Protein AF-A0A660A4D7-F1 (afdb_monomer_lite)

Structure (mmCIF, N/CA/C/O backbone):
data_AF-A0A660A4D7-F1
#
_entry.id   AF-A0A660A4D7-F1
#
loop_
_atom_site.group_PDB
_atom_site.id
_atom_site.type_symbol
_atom_site.label_atom_id
_atom_site.label_alt_id
_atom_site.label_comp_id
_atom_site.label_asym_id
_atom_site.label_entity_id
_atom_site.label_seq_id
_atom_site.pdbx_PDB_ins_code
_atom_site.Cartn_x
_atom_site.Cartn_y
_atom_site.Cartn_z
_atom_site.occupancy
_atom_site.B_iso_or_equiv
_atom_site.auth_seq_id
_atom_site.auth_comp_id
_atom_site.auth_asym_id
_atom_site.auth_atom_id
_atom_site.pdbx_PDB_model_num
ATOM 1 N N . MET A 1 1 ? -12.716 2.084 0.734 1.00 84.38 1 MET A N 1
ATOM 2 C CA . MET A 1 1 ? -11.796 2.937 1.518 1.00 84.38 1 MET A CA 1
ATOM 3 C C . MET A 1 1 ? -10.370 2.408 1.469 1.00 84.38 1 MET A C 1
ATOM 5 O O . MET A 1 1 ? -9.561 3.056 0.832 1.00 84.38 1 MET A O 1
ATOM 9 N N . PHE A 1 2 ? -10.065 1.226 2.028 1.00 90.75 2 PHE A N 1
ATOM 10 C CA . PHE A 1 2 ? -8.694 0.688 1.999 1.00 90.75 2 PHE A CA 1
ATOM 11 C C . PHE A 1 2 ? -8.093 0.618 0.585 1.00 90.75 2 PHE A C 1
ATOM 13 O O . PHE A 1 2 ? -6.996 1.115 0.393 1.00 90.75 2 PHE A O 1
ATOM 20 N N . TYR A 1 3 ? -8.838 0.122 -0.412 1.00 92.88 3 TYR A N 1
ATOM 21 C CA . TYR A 1 3 ? -8.421 0.148 -1.826 1.00 92.88 3 TYR A CA 1
ATOM 22 C C . TYR A 1 3 ? -7.965 1.538 -2.297 1.00 92.88 3 TYR A C 1
ATOM 24 O O . TYR A 1 3 ? -6.903 1.672 -2.888 1.00 92.88 3 TYR A O 1
ATOM 32 N N . HIS A 1 4 ? -8.732 2.580 -1.966 1.00 90.81 4 HIS A N 1
ATOM 33 C CA . HIS A 1 4 ? -8.437 3.958 -2.355 1.00 90.81 4 HIS A CA 1
ATOM 34 C C . HIS A 1 4 ? -7.172 4.502 -1.671 1.00 90.81 4 HIS A C 1
ATOM 36 O O . HIS A 1 4 ? -6.325 5.122 -2.310 1.00 90.81 4 HIS A O 1
ATOM 42 N N . TYR A 1 5 ? -7.001 4.227 -0.378 1.00 91.31 5 TYR A N 1
ATOM 43 C CA . TYR A 1 5 ? -5.780 4.602 0.332 1.00 91.31 5 TYR A CA 1
ATOM 44 C C . TYR A 1 5 ? -4.573 3.801 -0.143 1.00 91.31 5 TYR A C 1
ATOM 46 O O . TYR A 1 5 ? -3.495 4.361 -0.314 1.00 91.31 5 TYR A O 1
ATOM 54 N N . PHE A 1 6 ? -4.746 2.516 -0.436 1.00 94.88 6 PHE A N 1
ATOM 55 C CA . PHE A 1 6 ? -3.673 1.677 -0.939 1.00 94.88 6 PHE A CA 1
ATOM 56 C C . PHE A 1 6 ? -3.264 2.057 -2.367 1.00 94.88 6 PHE A C 1
ATOM 58 O O . PHE A 1 6 ? -2.075 2.059 -2.665 1.00 94.88 6 PHE A O 1
ATOM 65 N N . SER A 1 7 ? -4.197 2.498 -3.221 1.00 93.25 7 SER A N 1
ATOM 66 C CA . SER A 1 7 ? -3.870 3.027 -4.554 1.00 93.25 7 SER A CA 1
ATOM 67 C C . SER A 1 7 ? -3.015 4.296 -4.515 1.00 93.25 7 SER A C 1
ATOM 69 O O . SER A 1 7 ? -2.435 4.668 -5.528 1.00 93.25 7 SER A O 1
ATOM 71 N N . SER A 1 8 ? -2.848 4.942 -3.353 1.00 93.12 8 SER A N 1
ATOM 72 C CA . SER A 1 8 ? -1.925 6.077 -3.222 1.00 93.12 8 SER A CA 1
ATOM 73 C C . SER A 1 8 ? -0.476 5.728 -3.599 1.00 93.12 8 SER A C 1
ATOM 75 O O . SER A 1 8 ? 0.278 6.611 -4.006 1.00 93.12 8 SER A O 1
ATOM 77 N N . ILE A 1 9 ? -0.080 4.451 -3.526 1.00 95.12 9 ILE A N 1
ATOM 78 C CA . ILE A 1 9 ? 1.261 3.986 -3.919 1.00 95.12 9 ILE A CA 1
ATOM 79 C C . ILE A 1 9 ? 1.534 4.121 -5.423 1.00 95.12 9 ILE A C 1
ATOM 81 O O . ILE A 1 9 ? 2.690 4.032 -5.835 1.00 95.12 9 ILE A O 1
ATOM 85 N N . LEU A 1 10 ? 0.489 4.305 -6.239 1.00 93.19 10 LEU A N 1
ATOM 86 C CA . LEU A 1 10 ? 0.603 4.515 -7.683 1.00 93.19 10 LEU A CA 1
ATOM 87 C C . LEU A 1 10 ? 1.206 5.885 -8.001 1.00 93.19 10 LEU A C 1
ATOM 89 O O . LEU A 1 10 ? 1.913 6.037 -8.992 1.00 93.19 10 LEU A O 1
ATOM 93 N N . PHE A 1 11 ? 0.985 6.879 -7.144 1.00 92.12 11 PHE A N 1
ATOM 94 C CA . PHE A 1 11 ? 1.465 8.243 -7.351 1.00 92.12 11 PHE A CA 1
ATOM 95 C C . PHE A 1 11 ? 2.885 8.424 -6.833 1.00 92.12 11 PHE A C 1
ATOM 97 O O . PHE A 1 11 ? 3.374 7.636 -6.024 1.00 92.12 11 PHE A O 1
AT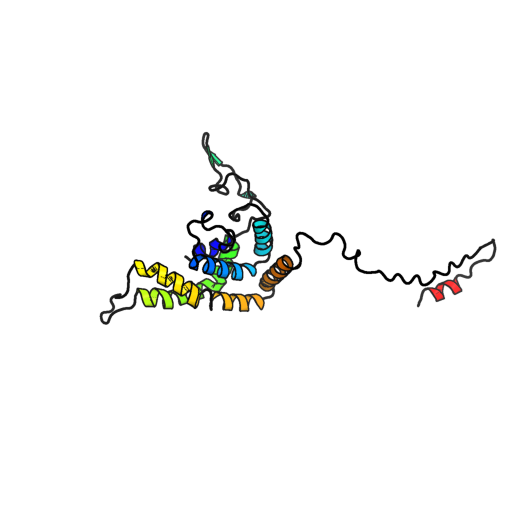OM 104 N N . ARG A 1 12 ? 3.558 9.492 -7.270 1.00 91.94 12 ARG A N 1
ATOM 105 C CA . ARG A 1 12 ? 4.816 9.973 -6.667 1.00 91.94 12 ARG A CA 1
ATOM 106 C C . ARG A 1 12 ? 4.694 10.160 -5.150 1.00 91.94 12 ARG A C 1
ATOM 108 O O . ARG A 1 12 ? 3.597 10.352 -4.629 1.00 91.94 12 ARG A O 1
ATOM 115 N N . ASP A 1 13 ? 5.833 10.112 -4.463 1.00 91.31 13 ASP A N 1
ATOM 116 C CA . ASP A 1 13 ? 5.895 10.296 -3.011 1.00 91.31 13 ASP A CA 1
ATOM 117 C C . ASP A 1 13 ? 5.364 11.691 -2.651 1.00 91.31 13 ASP A C 1
ATOM 119 O O . ASP A 1 13 ? 5.987 12.705 -2.986 1.00 91.31 13 ASP A O 1
ATOM 123 N N . LEU A 1 14 ? 4.211 11.728 -1.976 1.00 88.19 14 LEU A N 1
ATOM 124 C CA . LEU A 1 14 ? 3.463 12.943 -1.640 1.00 88.19 14 LEU A CA 1
ATOM 125 C C . LEU A 1 14 ? 4.288 13.911 -0.783 1.00 88.19 14 LEU A C 1
ATOM 127 O O . LEU A 1 14 ? 4.078 15.118 -0.854 1.00 88.19 14 LEU A O 1
ATOM 131 N N . GLU A 1 15 ? 5.260 13.388 -0.033 1.00 85.19 15 GLU A N 1
ATOM 132 C CA . GLU A 1 15 ? 6.214 14.164 0.767 1.00 85.19 15 GLU A CA 1
ATOM 133 C C . GLU A 1 15 ? 7.184 15.000 -0.092 1.00 85.19 15 GLU A C 1
ATOM 135 O O . GLU A 1 15 ? 7.674 16.037 0.349 1.00 85.19 15 GLU A O 1
ATOM 140 N N . THR A 1 16 ? 7.470 14.566 -1.324 1.00 83.25 16 THR A N 1
ATOM 141 C CA . THR A 1 16 ? 8.513 15.166 -2.181 1.00 83.25 16 THR A CA 1
ATOM 142 C C . THR A 1 16 ? 7.975 16.037 -3.311 1.00 83.25 16 THR A C 1
ATOM 144 O O . THR A 1 16 ? 8.723 16.819 -3.901 1.00 83.25 16 THR A O 1
ATOM 147 N N . VAL A 1 17 ? 6.692 15.902 -3.639 1.00 78.88 17 VAL A N 1
ATOM 148 C CA . VAL A 1 17 ? 6.051 16.620 -4.745 1.00 78.88 17 VAL A CA 1
ATOM 149 C C . VAL A 1 17 ? 5.484 17.959 -4.286 1.00 78.88 17 VAL A C 1
ATOM 151 O O . VAL A 1 17 ? 5.016 18.109 -3.159 1.00 78.88 17 VAL A O 1
ATOM 154 N N . ASP A 1 18 ? 5.501 18.955 -5.175 1.00 70.88 18 ASP A N 1
ATOM 155 C CA . ASP A 1 18 ? 4.843 20.238 -4.916 1.00 70.88 18 ASP A CA 1
ATOM 156 C C . ASP A 1 18 ? 3.338 19.997 -4.688 1.00 70.88 18 ASP A C 1
ATOM 158 O O . ASP A 1 18 ? 2.695 19.297 -5.472 1.00 70.88 18 ASP A O 1
ATOM 162 N N . LYS A 1 19 ? 2.747 20.615 -3.656 1.00 66.50 19 LYS A N 1
ATOM 163 C CA . LYS A 1 19 ? 1.294 20.578 -3.393 1.00 66.50 19 LYS A CA 1
ATOM 164 C C . LYS A 1 19 ? 0.460 21.040 -4.597 1.00 66.50 19 LYS A C 1
ATOM 166 O O . LYS A 1 19 ? -0.716 20.714 -4.699 1.00 66.50 19 LYS A O 1
ATOM 171 N N . ARG A 1 20 ? 1.052 21.779 -5.540 1.00 63.78 20 ARG A N 1
ATOM 172 C CA . ARG A 1 20 ? 0.418 22.140 -6.821 1.00 63.78 20 ARG A CA 1
ATOM 173 C C . ARG A 1 20 ? 0.226 20.955 -7.768 1.00 63.78 20 ARG A C 1
ATOM 175 O O . ARG A 1 20 ? -0.655 21.021 -8.616 1.00 63.78 20 ARG A O 1
ATOM 182 N N . MET A 1 21 ? 1.044 19.910 -7.645 1.00 68.62 21 MET A N 1
ATOM 183 C CA . MET A 1 21 ? 0.949 18.689 -8.450 1.00 68.62 21 MET A CA 1
ATOM 184 C C . MET A 1 21 ? -0.279 17.865 -8.055 1.00 68.62 21 MET A C 1
ATOM 186 O O . MET A 1 21 ? -0.967 17.337 -8.922 1.00 68.62 21 MET A O 1
ATOM 190 N N . TYR A 1 22 ? -0.589 17.828 -6.756 1.00 68.75 22 TYR A N 1
ATOM 191 C CA . TYR A 1 22 ? -1.762 17.157 -6.208 1.00 68.75 22 TYR A CA 1
ATOM 192 C C . TYR A 1 22 ? -2.458 18.068 -5.202 1.00 68.75 22 TYR A C 1
ATOM 194 O O . TYR A 1 22 ? -2.034 18.177 -4.053 1.00 68.75 22 TYR A O 1
ATOM 202 N N . SER A 1 23 ? -3.569 18.685 -5.616 1.00 61.06 23 SER A N 1
ATOM 203 C CA . SER A 1 23 ? -4.360 19.600 -4.775 1.00 61.06 23 SER A CA 1
ATOM 204 C C . SER A 1 23 ? -4.939 18.951 -3.513 1.00 61.06 23 SER A C 1
ATOM 206 O O . SER A 1 23 ? -5.489 19.649 -2.668 1.00 61.06 23 SER A O 1
ATOM 208 N N . PHE A 1 24 ? -4.847 17.627 -3.411 1.00 65.00 24 PHE A N 1
ATOM 209 C CA . PHE A 1 24 ? -5.298 16.826 -2.284 1.00 65.00 24 PHE A CA 1
ATOM 210 C C . PHE A 1 24 ? -4.159 16.419 -1.335 1.00 65.00 24 PHE A C 1
ATOM 212 O O . PHE A 1 24 ? -4.427 15.695 -0.396 1.00 65.00 24 PHE A O 1
ATOM 219 N N . SER A 1 25 ? -2.902 16.828 -1.545 1.00 63.50 25 SER A N 1
ATOM 220 C CA . SER A 1 25 ? -1.800 16.426 -0.654 1.00 63.50 25 SER A CA 1
ATOM 221 C C . SER A 1 25 ? -1.856 17.164 0.696 1.00 63.50 25 SER A C 1
ATOM 223 O O . SER A 1 25 ? -1.540 18.359 0.779 1.00 63.50 25 SER A O 1
ATOM 225 N N . ASP A 1 26 ? -2.244 16.445 1.750 1.00 78.06 26 ASP A N 1
ATOM 226 C CA . ASP A 1 26 ? -2.193 16.866 3.153 1.00 78.06 26 ASP A CA 1
ATOM 227 C C . ASP A 1 26 ? -1.366 15.890 4.014 1.00 78.06 26 ASP A C 1
ATOM 229 O O . ASP A 1 26 ? -0.914 14.841 3.548 1.00 78.06 26 ASP A O 1
ATOM 233 N N . ASP A 1 27 ? -1.114 16.269 5.270 1.00 81.00 27 ASP A N 1
ATOM 234 C CA . ASP A 1 27 ? -0.255 15.498 6.177 1.00 81.00 27 ASP A CA 1
ATOM 235 C C . ASP A 1 27 ? -0.843 14.104 6.486 1.00 81.00 27 ASP A C 1
ATOM 237 O O . ASP A 1 27 ? -0.094 13.131 6.637 1.00 81.00 27 ASP A O 1
ATOM 241 N N . ASP A 1 28 ? -2.176 13.982 6.505 1.00 82.62 28 ASP A N 1
ATOM 242 C CA . ASP A 1 28 ? -2.879 12.712 6.709 1.00 82.62 28 ASP A CA 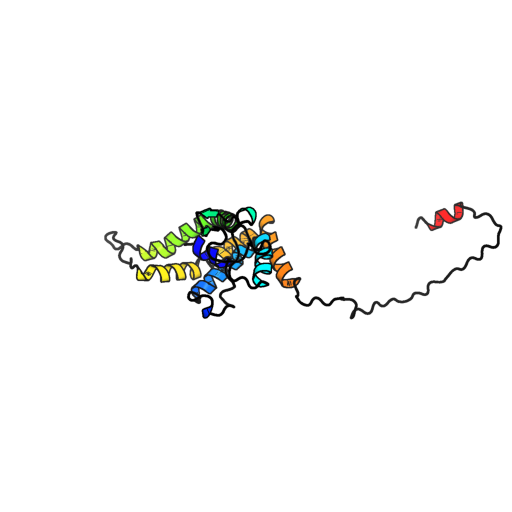1
ATOM 243 C C . ASP A 1 28 ? -2.618 11.761 5.531 1.00 82.62 28 ASP A C 1
ATOM 245 O O . ASP A 1 28 ? -2.242 10.601 5.724 1.00 82.62 28 ASP A O 1
ATOM 249 N N . LEU A 1 29 ? -2.730 12.255 4.297 1.00 85.25 29 LEU A N 1
ATOM 250 C CA . LEU A 1 29 ? -2.500 11.481 3.079 1.00 85.25 29 LEU A CA 1
ATOM 251 C C . LEU A 1 29 ? -1.029 11.117 2.873 1.00 85.25 29 LEU A C 1
ATOM 253 O O . LEU A 1 29 ? -0.745 10.012 2.404 1.00 85.25 29 LEU A O 1
ATOM 257 N N . ILE A 1 30 ? -0.090 11.977 3.280 1.00 88.94 30 ILE A N 1
ATOM 258 C CA . ILE A 1 30 ? 1.344 11.642 3.312 1.00 88.94 30 ILE A CA 1
ATOM 259 C C . ILE A 1 30 ? 1.588 10.461 4.261 1.00 88.94 30 ILE A C 1
ATOM 261 O O . ILE A 1 30 ? 2.263 9.493 3.896 1.00 88.94 30 ILE A O 1
ATOM 265 N N . SER A 1 31 ? 1.004 10.499 5.461 1.00 88.12 31 SER A N 1
ATOM 266 C CA . SER A 1 31 ? 1.118 9.417 6.446 1.00 88.12 31 SER A CA 1
ATOM 267 C C . SER A 1 31 ? 0.502 8.108 5.937 1.00 88.12 31 SER A C 1
ATOM 269 O O . SER A 1 31 ? 1.121 7.038 6.022 1.00 88.12 31 SER A O 1
ATOM 271 N N . ILE A 1 32 ? -0.682 8.191 5.324 1.00 91.75 32 ILE A N 1
ATOM 272 C CA . ILE A 1 32 ? -1.361 7.057 4.688 1.00 91.75 32 ILE A CA 1
ATOM 273 C C . ILE A 1 32 ? -0.481 6.444 3.597 1.00 91.75 32 ILE A C 1
ATOM 275 O O . ILE A 1 32 ? -0.198 5.241 3.647 1.00 91.75 32 ILE A O 1
ATOM 279 N N . GLN A 1 33 ? 0.002 7.252 2.651 1.00 94.06 33 GLN A N 1
ATOM 280 C CA . GLN A 1 33 ? 0.826 6.765 1.549 1.00 94.06 33 GLN A CA 1
ATOM 281 C C . GLN A 1 33 ? 2.120 6.138 2.069 1.00 94.06 33 GLN A C 1
ATOM 283 O O . GLN A 1 33 ? 2.472 5.035 1.654 1.00 94.06 33 GLN A O 1
ATOM 288 N N . SER A 1 34 ? 2.795 6.777 3.027 1.00 93.69 34 SER A N 1
ATOM 289 C CA . SER A 1 34 ? 4.020 6.249 3.636 1.00 93.69 34 SER A CA 1
ATOM 290 C C . SER A 1 34 ? 3.798 4.866 4.259 1.00 93.69 34 SER A C 1
ATOM 292 O O . SER A 1 34 ? 4.573 3.932 4.023 1.00 93.69 34 SER A O 1
ATOM 294 N N . SER A 1 35 ? 2.695 4.678 4.990 1.00 94.75 35 SER A N 1
ATOM 295 C CA . SER A 1 35 ? 2.343 3.374 5.566 1.00 94.75 35 SER A CA 1
ATOM 296 C C . SER A 1 35 ? 2.075 2.305 4.493 1.00 94.75 35 SER A C 1
ATOM 298 O O . SER A 1 35 ? 2.578 1.182 4.603 1.00 94.75 35 SER A O 1
ATOM 300 N N . CYS A 1 36 ? 1.375 2.665 3.412 1.00 96.62 36 CYS A N 1
ATOM 301 C CA . CYS A 1 36 ? 1.082 1.766 2.295 1.00 96.62 36 CYS A CA 1
ATOM 302 C C . CYS A 1 36 ? 2.341 1.410 1.494 1.00 96.62 36 CYS A C 1
ATOM 304 O O . CYS A 1 36 ? 2.523 0.248 1.127 1.00 96.62 36 C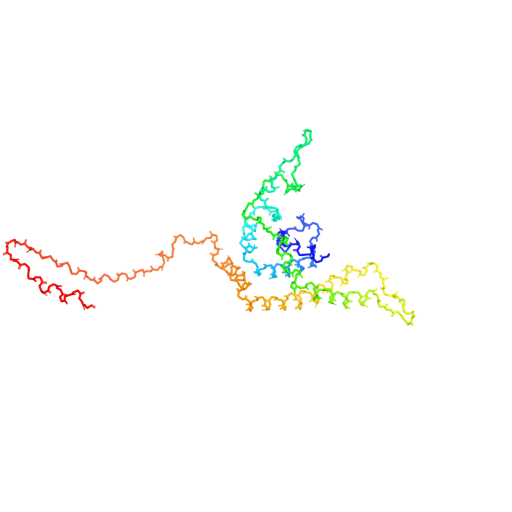YS A O 1
ATOM 306 N N . LEU A 1 37 ? 3.245 2.367 1.265 1.00 96.75 37 LEU A N 1
ATOM 307 C CA . LEU A 1 37 ? 4.533 2.141 0.605 1.00 96.75 37 LEU A CA 1
ATOM 308 C C . LEU A 1 37 ? 5.403 1.178 1.419 1.00 96.75 37 LEU A C 1
ATOM 310 O O . LEU A 1 37 ? 5.958 0.230 0.864 1.00 96.75 37 LEU A O 1
ATOM 314 N N . ARG A 1 38 ? 5.468 1.351 2.747 1.00 95.56 38 ARG A N 1
ATOM 315 C CA . ARG A 1 38 ? 6.197 0.428 3.638 1.00 95.56 38 ARG A CA 1
ATOM 316 C C . ARG A 1 38 ? 5.663 -0.996 3.563 1.00 95.56 38 ARG A C 1
ATOM 318 O O . ARG A 1 38 ? 6.461 -1.930 3.618 1.00 95.56 38 ARG A O 1
ATOM 325 N N . LEU A 1 39 ? 4.346 -1.163 3.450 1.00 96.56 39 LEU A N 1
ATOM 326 C CA . LEU A 1 39 ? 3.747 -2.475 3.234 1.00 96.56 39 LEU A CA 1
ATOM 327 C C . LEU A 1 39 ? 4.117 -3.011 1.851 1.00 96.56 39 LEU A C 1
ATOM 329 O O . LEU A 1 39 ? 4.649 -4.108 1.763 1.00 96.56 39 LEU A O 1
ATOM 333 N N . SER A 1 40 ? 3.923 -2.222 0.795 1.00 96.38 40 SER A N 1
ATOM 334 C CA . SER A 1 40 ? 4.150 -2.619 -0.605 1.00 96.38 40 SER A CA 1
ATOM 335 C C . SER A 1 40 ? 5.584 -3.072 -0.887 1.00 96.38 40 SER A C 1
ATOM 337 O O . SER A 1 40 ? 5.800 -3.928 -1.742 1.00 96.38 40 SER A O 1
ATOM 339 N N . LYS A 1 41 ? 6.561 -2.604 -0.095 1.00 95.94 41 LYS A N 1
ATOM 340 C CA . LYS A 1 41 ? 7.959 -3.066 -0.136 1.00 95.94 41 LYS A CA 1
ATOM 341 C C . LYS A 1 41 ? 8.142 -4.575 0.057 1.00 95.94 41 LYS A C 1
ATOM 343 O O . LYS A 1 41 ? 9.186 -5.116 -0.300 1.00 95.94 41 LYS A O 1
ATOM 348 N N . THR A 1 42 ? 7.133 -5.283 0.557 1.00 95.25 42 THR A N 1
ATOM 349 C CA . THR A 1 42 ? 7.126 -6.749 0.595 1.00 95.25 42 THR A CA 1
ATOM 350 C C . THR A 1 42 ? 7.030 -7.416 -0.788 1.00 95.25 42 THR A C 1
ATOM 352 O O . THR A 1 42 ? 7.275 -8.619 -0.885 1.00 95.25 42 THR A O 1
ATOM 355 N N . PHE A 1 43 ? 6.727 -6.679 -1.860 1.00 95.50 43 PHE A N 1
ATOM 356 C CA . PHE A 1 43 ? 6.618 -7.210 -3.220 1.00 95.50 43 PHE A CA 1
ATOM 357 C C . PHE A 1 43 ? 7.824 -6.791 -4.066 1.00 95.50 43 PHE A C 1
ATOM 359 O O . PHE A 1 43 ? 7.978 -5.633 -4.444 1.00 95.50 43 PHE A O 1
ATOM 366 N N . ALA A 1 44 ? 8.676 -7.756 -4.420 1.00 94.56 44 ALA A N 1
ATOM 367 C CA . ALA A 1 44 ? 9.891 -7.498 -5.198 1.00 94.56 44 ALA A CA 1
ATOM 368 C C . ALA A 1 44 ? 9.615 -6.822 -6.551 1.00 94.56 44 ALA A C 1
ATOM 370 O O . ALA A 1 44 ? 10.333 -5.903 -6.939 1.00 94.56 44 ALA A O 1
ATOM 371 N N . ASN A 1 45 ? 8.566 -7.263 -7.254 1.00 93.06 45 ASN A N 1
ATOM 372 C CA . ASN A 1 45 ? 8.209 -6.703 -8.555 1.00 93.06 45 ASN A CA 1
ATOM 373 C C . ASN A 1 45 ? 7.791 -5.229 -8.442 1.00 93.06 45 ASN A C 1
ATOM 375 O O . ASN A 1 45 ? 8.273 -4.394 -9.208 1.00 93.06 45 ASN A O 1
ATOM 379 N N . PHE A 1 46 ? 6.992 -4.907 -7.416 1.00 95.19 46 PHE A N 1
ATOM 380 C CA . PHE A 1 46 ? 6.630 -3.529 -7.096 1.00 95.19 46 PHE A CA 1
ATOM 381 C C . PHE A 1 46 ? 7.879 -2.679 -6.854 1.00 95.19 46 PHE A C 1
ATOM 383 O O . PHE A 1 46 ? 8.003 -1.624 -7.460 1.00 95.19 46 PHE A O 1
ATOM 390 N N . ASN A 1 47 ? 8.848 -3.146 -6.061 1.00 95.31 47 ASN A N 1
ATOM 391 C CA . ASN A 1 47 ? 10.063 -2.369 -5.774 1.00 95.31 47 ASN A CA 1
ATOM 392 C C . ASN A 1 47 ? 10.863 -2.022 -7.038 1.00 95.31 47 ASN A C 1
ATOM 394 O O . ASN A 1 47 ? 11.330 -0.892 -7.187 1.00 95.31 47 ASN A O 1
ATOM 398 N N . ILE A 1 48 ? 10.991 -2.969 -7.972 1.00 93.75 48 ILE A N 1
ATOM 399 C CA . ILE A 1 48 ? 11.689 -2.754 -9.249 1.00 93.75 48 ILE A CA 1
ATOM 400 C C . ILE A 1 48 ? 10.957 -1.704 -10.090 1.00 93.75 48 ILE A C 1
ATOM 402 O O . ILE A 1 48 ? 11.557 -0.724 -10.533 1.00 93.75 48 ILE A O 1
ATOM 406 N N . GLN A 1 49 ? 9.654 -1.889 -10.288 1.00 94.06 49 GLN A N 1
ATOM 407 C CA . GLN A 1 49 ? 8.841 -1.014 -11.135 1.00 94.06 49 GLN A CA 1
ATOM 408 C C . GLN A 1 49 ? 8.690 0.374 -10.513 1.00 94.06 49 GLN A C 1
ATOM 410 O O . GLN A 1 49 ? 8.806 1.381 -11.209 1.00 94.06 49 GLN A O 1
ATOM 415 N N . ARG A 1 50 ? 8.551 0.447 -9.186 1.00 94.75 50 ARG A N 1
ATOM 416 C CA . ARG A 1 50 ? 8.522 1.693 -8.421 1.00 94.75 50 ARG A CA 1
ATOM 417 C C . ARG A 1 50 ? 9.827 2.464 -8.560 1.00 94.75 50 ARG A C 1
ATOM 419 O O . ARG A 1 50 ? 9.793 3.678 -8.736 1.00 94.75 50 ARG A O 1
ATOM 426 N N . LYS A 1 51 ? 10.980 1.789 -8.532 1.00 93.38 51 LYS A N 1
ATOM 427 C CA . LYS A 1 51 ? 12.278 2.444 -8.744 1.00 93.38 51 LYS A CA 1
ATOM 428 C C . LYS A 1 51 ? 12.377 3.060 -10.140 1.00 93.38 51 LYS A C 1
ATOM 430 O O . LYS A 1 51 ? 12.799 4.209 -10.256 1.00 93.38 51 LYS A O 1
ATOM 435 N N . ASN A 1 52 ? 11.960 2.327 -11.172 1.00 92.56 52 ASN A N 1
ATOM 436 C CA . ASN A 1 52 ? 11.914 2.842 -12.542 1.00 92.56 52 ASN A CA 1
ATOM 437 C C . ASN A 1 52 ? 10.951 4.027 -12.660 1.00 92.56 52 ASN A C 1
ATOM 439 O O . ASN A 1 52 ? 11.288 5.035 -13.273 1.00 92.56 52 ASN A O 1
ATOM 443 N N . PHE A 1 53 ? 9.785 3.930 -12.020 1.00 92.81 53 PHE A N 1
ATOM 444 C CA . PHE A 1 53 ? 8.796 4.998 -11.985 1.00 92.81 53 PHE A CA 1
ATOM 445 C C . PHE A 1 53 ? 9.368 6.267 -11.352 1.00 92.81 53 PHE A C 1
ATOM 447 O O . PHE A 1 53 ? 9.298 7.336 -11.952 1.00 92.81 53 PHE A O 1
ATOM 454 N N . LEU A 1 54 ? 10.026 6.155 -10.196 1.00 91.56 54 LEU A N 1
ATOM 455 C CA . LEU A 1 54 ? 10.657 7.298 -9.536 1.00 91.56 54 LEU A CA 1
ATOM 456 C C . LEU A 1 54 ? 11.795 7.922 -10.368 1.00 91.56 54 LEU A C 1
ATOM 458 O O . LEU A 1 54 ? 12.053 9.116 -10.230 1.00 91.56 54 LEU A O 1
ATOM 462 N N . ALA A 1 55 ? 12.441 7.156 -11.251 1.00 89.81 55 ALA A N 1
ATOM 463 C CA . ALA A 1 55 ? 13.460 7.654 -12.180 1.00 89.81 55 ALA A CA 1
ATOM 464 C C . ALA A 1 55 ? 12.891 8.229 -13.496 1.00 89.81 55 ALA A C 1
ATOM 466 O O . ALA A 1 55 ? 13.628 8.862 -14.251 1.00 89.81 55 ALA A O 1
ATOM 467 N N . SER A 1 56 ? 11.611 7.995 -13.791 1.00 89.12 56 SER A N 1
ATOM 468 C CA . SER A 1 56 ? 10.929 8.516 -14.983 1.00 89.12 56 SER A CA 1
ATOM 469 C C . SER A 1 56 ? 10.451 9.962 -14.781 1.00 89.12 56 SER A C 1
ATOM 471 O O . SER A 1 56 ? 10.712 10.567 -13.740 1.00 89.12 56 SER A O 1
ATOM 473 N N . ASP A 1 57 ? 9.713 10.515 -15.739 1.00 87.69 57 ASP A N 1
ATOM 474 C CA . ASP A 1 57 ? 8.922 11.748 -15.627 1.00 87.69 57 ASP A CA 1
ATOM 475 C C . ASP A 1 57 ? 7.415 11.481 -15.412 1.00 87.69 57 ASP A C 1
ATOM 477 O O . ASP A 1 57 ? 6.627 12.420 -15.303 1.00 87.69 57 ASP A O 1
ATOM 481 N N . GLU A 1 58 ? 7.007 10.212 -15.287 1.00 86.44 58 GLU A N 1
ATOM 482 C CA . GLU A 1 58 ? 5.608 9.825 -15.091 1.00 86.44 58 GLU A CA 1
ATOM 483 C C . GLU A 1 58 ? 5.090 10.271 -13.716 1.00 86.44 58 GLU A C 1
ATOM 485 O O . GLU A 1 58 ? 5.811 10.261 -12.710 1.00 86.44 58 GLU A O 1
ATOM 490 N N . THR A 1 59 ? 3.820 10.666 -13.659 1.00 85.44 59 THR A N 1
ATOM 491 C CA . THR A 1 59 ? 3.172 11.169 -12.438 1.00 85.44 59 THR A CA 1
ATOM 492 C C . THR A 1 59 ? 2.461 10.069 -11.651 1.00 85.44 59 THR A C 1
ATOM 494 O O . THR A 1 59 ? 2.370 10.154 -10.425 1.00 85.44 59 THR A O 1
ATOM 497 N N . GLU A 1 60 ? 2.026 9.019 -12.345 1.00 88.56 60 GLU A N 1
ATOM 498 C CA . GLU A 1 60 ? 1.290 7.868 -11.824 1.00 88.56 60 GLU A CA 1
ATOM 499 C C . GLU A 1 60 ? 1.772 6.582 -12.516 1.00 88.56 60 GLU A C 1
ATOM 501 O O . GLU A 1 60 ? 2.115 6.607 -13.699 1.00 88.56 60 GLU A O 1
ATOM 506 N N . MET A 1 61 ? 1.843 5.482 -11.767 1.00 90.00 61 MET A N 1
ATOM 507 C CA . MET A 1 61 ? 2.202 4.156 -12.270 1.00 90.00 61 MET A CA 1
ATOM 508 C C . MET A 1 61 ? 1.024 3.484 -12.972 1.00 90.00 61 MET A C 1
ATOM 510 O O . MET A 1 61 ? -0.116 3.566 -12.521 1.00 90.00 61 MET A O 1
ATOM 514 N N . ASP A 1 62 ? 1.326 2.718 -14.015 1.00 86.88 62 ASP A N 1
ATOM 515 C CA . ASP A 1 62 ? 0.316 1.946 -14.726 1.00 86.88 62 ASP A CA 1
ATOM 516 C C . ASP A 1 62 ? -0.076 0.654 -14.037 1.00 86.88 62 ASP A C 1
ATOM 518 O O . ASP A 1 62 ? 0.776 -0.099 -13.565 1.00 86.88 62 ASP A O 1
ATOM 522 N N . THR A 1 63 ? -1.369 0.344 -14.107 1.00 85.75 63 THR A N 1
ATOM 523 C CA . THR A 1 63 ? -1.935 -0.914 -13.608 1.00 85.75 63 THR A CA 1
ATOM 524 C C . THR A 1 63 ? -2.403 -1.858 -14.720 1.00 85.75 63 THR A C 1
ATOM 526 O O . THR A 1 63 ? -2.658 -3.034 -14.471 1.00 85.75 63 THR A O 1
ATOM 529 N N . PHE A 1 64 ? -2.475 -1.372 -15.964 1.00 79.06 64 PHE A N 1
ATOM 530 C CA . PHE A 1 64 ? -2.891 -2.148 -17.132 1.00 79.06 64 PHE A CA 1
ATOM 531 C C . PHE A 1 64 ? -1.696 -2.753 -17.858 1.00 79.06 64 PHE A C 1
ATOM 53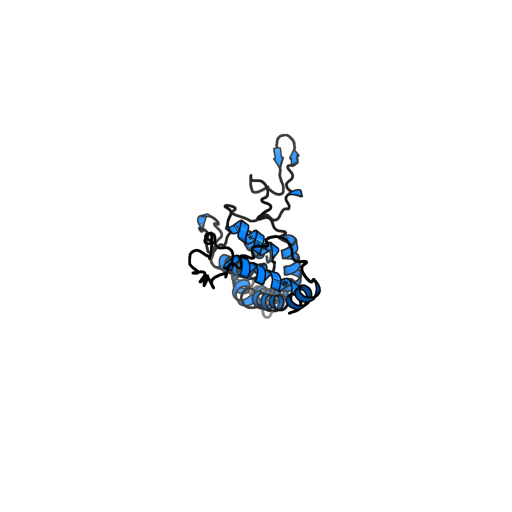3 O O . PHE A 1 64 ? -0.732 -2.058 -18.172 1.00 79.06 64 PHE A O 1
ATOM 540 N N . HIS A 1 65 ? -1.778 -4.033 -18.219 1.00 73.50 65 HIS A N 1
ATOM 541 C CA . HIS A 1 65 ? -0.752 -4.636 -19.060 1.00 73.50 65 HIS A CA 1
ATOM 542 C C . HIS A 1 65 ? -0.767 -4.032 -20.471 1.00 73.50 65 HIS A C 1
ATOM 544 O O . HIS A 1 65 ? -1.824 -3.774 -21.036 1.00 73.50 65 HIS A O 1
ATOM 550 N N . LYS A 1 66 ? 0.404 -3.932 -21.114 1.00 73.75 66 LYS A N 1
ATOM 551 C CA . LYS A 1 66 ? 0.524 -3.449 -22.505 1.00 73.75 66 LYS A CA 1
ATOM 552 C C . LYS A 1 66 ? -0.316 -4.228 -23.516 1.00 73.75 66 LYS A C 1
ATOM 554 O O . LYS A 1 66 ? -0.751 -3.674 -24.515 1.00 73.75 66 LYS A O 1
ATOM 559 N N . LYS A 1 67 ? -0.564 -5.518 -23.277 1.00 75.19 67 LYS A N 1
ATOM 560 C CA . LYS A 1 67 ? -1.458 -6.319 -24.132 1.00 75.19 67 LYS A CA 1
ATOM 561 C C . LYS A 1 67 ? -2.898 -5.779 -24.152 1.00 75.19 67 LYS A C 1
ATOM 563 O O . LYS A 1 67 ? -3.600 -6.002 -25.129 1.00 75.19 67 LYS A O 1
ATOM 568 N N . ASP A 1 68 ? -3.301 -5.085 -23.089 1.00 77.56 68 ASP A N 1
ATOM 569 C CA . ASP A 1 68 ? -4.622 -4.483 -22.912 1.00 77.56 68 ASP A CA 1
ATOM 570 C C . ASP A 1 68 ? -4.627 -3.011 -23.380 1.00 77.56 68 ASP A C 1
ATOM 572 O O . ASP A 1 68 ? -5.652 -2.333 -23.323 1.00 77.56 68 ASP A O 1
ATOM 576 N N . ASP A 1 69 ? -3.488 -2.527 -23.897 1.00 79.56 69 ASP A N 1
ATOM 577 C CA . ASP A 1 69 ? -3.283 -1.188 -24.442 1.00 79.56 69 ASP A CA 1
ATOM 578 C C . ASP A 1 69 ? -3.844 -1.055 -25.867 1.00 79.56 69 ASP A C 1
ATOM 580 O O . ASP A 1 69 ? -3.118 -0.889 -26.853 1.00 79.56 69 ASP A O 1
ATOM 584 N N . ILE A 1 70 ? -5.159 -1.222 -25.976 1.00 80.50 70 ILE A N 1
ATOM 585 C CA . ILE A 1 70 ? -5.867 -1.362 -27.245 1.00 80.50 70 ILE A CA 1
ATOM 586 C C . ILE A 1 70 ? -6.702 -0.113 -27.517 1.00 80.50 70 ILE A C 1
ATOM 588 O O . ILE A 1 70 ? -7.565 0.274 -26.726 1.00 80.50 70 ILE A O 1
ATOM 592 N N . ASP A 1 71 ? -6.491 0.465 -28.696 1.00 84.38 71 ASP A N 1
ATOM 593 C CA . ASP A 1 71 ? -7.317 1.541 -29.227 1.00 84.38 71 ASP A CA 1
ATOM 594 C C . ASP A 1 71 ? -8.593 0.959 -29.864 1.00 84.38 71 ASP A C 1
ATOM 596 O O . ASP A 1 71 ? -8.558 0.222 -30.852 1.00 84.38 71 ASP A O 1
ATOM 600 N N . ILE A 1 72 ? -9.746 1.309 -29.301 1.00 82.94 72 ILE A N 1
ATOM 601 C CA . ILE A 1 72 ? -11.080 0.989 -29.804 1.00 82.94 72 ILE A CA 1
ATOM 602 C C . ILE A 1 72 ? -11.604 2.210 -30.558 1.00 82.94 72 ILE A C 1
ATOM 604 O O . ILE A 1 72 ? -11.915 3.241 -29.964 1.00 82.94 72 ILE A O 1
ATOM 608 N N . THR A 1 73 ? -11.733 2.101 -31.879 1.00 88.50 73 THR A N 1
ATOM 609 C CA . THR A 1 73 ? -12.288 3.181 -32.708 1.00 88.50 73 THR A CA 1
ATOM 610 C C . THR A 1 73 ? -13.797 3.009 -32.892 1.00 88.50 73 THR A C 1
ATOM 612 O O . THR A 1 73 ? -14.256 1.977 -33.377 1.00 88.50 73 THR A O 1
ATOM 615 N N . VAL A 1 74 ? -14.575 4.033 -32.531 1.00 86.12 74 VAL A N 1
ATOM 616 C CA . VAL A 1 74 ? -16.026 4.114 -32.751 1.00 86.12 74 VAL A CA 1
ATOM 617 C C . VAL A 1 74 ? -16.326 5.381 -33.555 1.00 86.12 74 VAL A C 1
ATOM 619 O O . VAL A 1 74 ? -16.239 6.500 -33.045 1.00 86.12 74 VAL A O 1
ATOM 622 N N . GLY A 1 75 ? -16.668 5.209 -34.836 1.00 89.88 75 GLY A N 1
ATOM 623 C CA . GLY A 1 75 ? -16.778 6.325 -35.780 1.00 89.88 75 GLY A CA 1
ATOM 624 C C . GLY A 1 75 ? -15.415 6.981 -36.015 1.00 89.88 75 GLY A C 1
ATOM 625 O O . GLY A 1 75 ? -14.461 6.299 -36.370 1.00 89.88 75 GLY A O 1
ATOM 626 N N . GLU A 1 76 ? -15.319 8.293 -35.788 1.00 89.38 76 GLU A N 1
ATOM 627 C CA . GLU A 1 76 ? -14.066 9.066 -35.897 1.00 89.38 76 GLU A CA 1
ATOM 628 C C . GLU A 1 76 ? -13.310 9.200 -34.561 1.00 89.38 76 GLU A C 1
ATOM 630 O O . GLU A 1 76 ? -12.270 9.852 -34.494 1.00 89.38 76 GLU A O 1
ATOM 635 N N . LYS A 1 77 ? -13.830 8.618 -33.473 1.00 83.62 77 LYS A N 1
ATOM 636 C CA . LYS A 1 77 ? -13.229 8.722 -32.138 1.00 83.62 77 LYS A CA 1
ATOM 637 C C . LYS A 1 77 ? -12.515 7.429 -31.771 1.00 83.62 77 LYS A C 1
ATOM 639 O O . LYS A 1 77 ? -13.111 6.357 -31.836 1.00 83.62 77 LYS A O 1
ATOM 644 N N . SER A 1 78 ? -11.258 7.547 -31.352 1.00 81.38 78 SER A N 1
ATOM 645 C CA . SER A 1 78 ? -10.495 6.449 -30.757 1.00 81.38 78 SER A CA 1
ATOM 646 C C . SER A 1 78 ? -10.542 6.545 -29.235 1.00 81.38 78 SER A C 1
ATOM 648 O O . SER A 1 78 ? -10.385 7.632 -28.675 1.00 81.38 78 SER A O 1
ATOM 650 N N . TYR A 1 79 ? -10.772 5.415 -28.578 1.00 81.81 79 TYR A N 1
ATOM 651 C CA . TYR A 1 79 ? -10.839 5.273 -27.132 1.00 81.81 79 TYR A CA 1
ATOM 652 C C . TYR A 1 79 ? -9.870 4.191 -26.693 1.00 81.81 79 TYR A C 1
ATOM 654 O O . TYR A 1 79 ? -9.889 3.094 -27.236 1.00 81.81 79 TYR A O 1
ATOM 662 N N . ASN A 1 80 ? -9.084 4.460 -25.662 1.00 83.25 80 ASN A N 1
ATOM 663 C CA . ASN A 1 80 ? -8.223 3.458 -25.060 1.00 83.25 80 ASN A CA 1
ATOM 664 C C . ASN A 1 80 ? -8.527 3.398 -23.570 1.00 83.25 80 ASN A C 1
ATOM 666 O O . ASN A 1 80 ? -8.368 4.390 -22.858 1.00 83.25 80 ASN A O 1
ATOM 670 N N . LEU A 1 81 ? -9.015 2.244 -23.118 1.00 74.44 81 LEU A N 1
ATOM 671 C CA . LEU A 1 81 ? -9.421 2.050 -21.727 1.00 74.44 81 LEU A CA 1
ATOM 672 C C . LEU A 1 81 ? -8.215 2.108 -20.780 1.00 74.44 81 LEU A C 1
ATOM 674 O O . LEU A 1 81 ? -8.326 2.673 -19.699 1.00 74.44 81 LEU A O 1
ATOM 678 N N . ALA A 1 82 ? -7.058 1.600 -21.211 1.00 74.44 82 ALA A N 1
ATOM 679 C CA . ALA A 1 82 ? -5.818 1.602 -20.436 1.00 74.44 82 ALA A CA 1
ATOM 680 C C . ALA A 1 82 ? -5.102 2.970 -20.420 1.00 74.44 82 ALA A C 1
ATOM 682 O O . ALA A 1 82 ? -4.193 3.198 -19.618 1.00 74.44 82 ALA A O 1
ATOM 683 N N . ARG A 1 83 ? -5.501 3.893 -21.306 1.00 71.31 83 ARG A N 1
ATOM 684 C CA . ARG A 1 83 ? -4.960 5.258 -21.411 1.00 71.31 83 ARG A CA 1
ATOM 685 C C . ARG A 1 83 ? -6.028 6.336 -21.208 1.00 71.31 83 ARG A C 1
ATOM 687 O O . ARG A 1 83 ? -5.831 7.471 -21.621 1.00 71.31 83 ARG A O 1
ATOM 694 N N . SER A 1 84 ? -7.163 6.040 -20.574 1.00 62.25 84 SER A N 1
ATOM 695 C CA . SER A 1 84 ? -8.295 6.983 -20.499 1.00 62.25 84 SER A CA 1
ATOM 696 C C . SER A 1 84 ? -7.968 8.336 -19.838 1.00 62.25 84 SER A C 1
ATOM 698 O O . SER A 1 84 ? -8.717 9.294 -20.010 1.00 62.25 84 SER A O 1
ATOM 700 N N . PHE A 1 85 ? -6.852 8.429 -19.111 1.00 63.97 85 PHE A N 1
ATOM 701 C CA . PHE A 1 85 ? -6.361 9.620 -18.411 1.00 63.97 85 PHE A CA 1
ATOM 702 C C . PHE A 1 85 ? -5.042 10.190 -18.974 1.00 63.97 85 PHE A C 1
ATOM 704 O O . PHE A 1 85 ? -4.530 11.174 -18.446 1.00 63.97 85 PHE A O 1
ATOM 711 N N . ARG A 1 86 ? -4.477 9.613 -20.044 1.00 67.62 86 ARG A N 1
ATOM 712 C CA . ARG A 1 86 ? -3.160 10.001 -20.579 1.00 67.62 86 ARG A CA 1
ATOM 713 C C . ARG A 1 86 ? -3.028 9.738 -22.074 1.00 67.62 86 ARG A C 1
ATOM 715 O O . ARG A 1 86 ? -3.704 8.900 -22.646 1.00 67.62 86 ARG A O 1
ATOM 722 N N . THR A 1 87 ? -2.125 10.456 -22.724 1.00 69.94 87 THR A N 1
ATOM 723 C CA . THR A 1 87 ? -1.940 10.356 -24.181 1.00 69.94 87 THR A CA 1
ATOM 724 C C . THR A 1 87 ? -0.766 9.466 -24.586 1.00 69.94 87 THR A C 1
ATOM 726 O O . THR A 1 87 ? -0.654 9.106 -25.756 1.00 69.94 87 THR A O 1
ATOM 729 N N . SER A 1 88 ? 0.125 9.132 -23.650 1.00 76.06 88 SER A N 1
ATOM 730 C CA . SER A 1 88 ? 1.297 8.282 -23.873 1.00 76.06 88 SER A CA 1
ATOM 731 C C . SER A 1 88 ? 0.960 6.790 -23.792 1.00 76.06 88 SER A C 1
ATOM 733 O O . SER A 1 88 ? 0.002 6.380 -23.140 1.00 76.06 88 SER A O 1
ATOM 735 N N . THR A 1 89 ? 1.762 5.974 -24.479 1.00 81.88 89 THR A N 1
ATOM 736 C CA . THR A 1 89 ? 1.670 4.506 -24.456 1.00 81.88 89 THR A CA 1
ATOM 737 C C . THR A 1 89 ? 2.077 3.922 -23.103 1.00 81.88 89 THR A C 1
ATOM 739 O O . THR A 1 89 ? 2.926 4.518 -22.443 1.00 81.88 89 THR A O 1
ATOM 742 N N . ILE A 1 90 ? 1.572 2.732 -22.741 1.00 82.62 90 ILE A N 1
ATOM 743 C CA . ILE A 1 90 ? 1.972 2.038 -21.502 1.00 82.62 90 ILE A CA 1
ATOM 744 C C . ILE A 1 90 ? 3.491 1.832 -21.450 1.00 82.62 90 ILE A C 1
ATOM 746 O O . ILE A 1 90 ? 4.092 1.264 -22.372 1.00 82.62 90 ILE A O 1
ATOM 750 N N . ASN A 1 91 ? 4.096 2.251 -20.339 1.00 84.75 91 ASN A N 1
ATOM 751 C CA . ASN A 1 91 ? 5.506 2.037 -20.054 1.00 84.75 91 ASN A CA 1
ATOM 752 C C . ASN A 1 91 ? 5.704 0.698 -19.323 1.00 84.75 91 ASN A C 1
ATOM 754 O O . ASN A 1 91 ? 5.446 0.558 -18.129 1.00 84.75 91 ASN A O 1
ATOM 758 N N . GLU A 1 92 ? 6.211 -0.311 -20.036 1.00 84.56 92 GLU A N 1
ATOM 759 C CA . GLU A 1 92 ? 6.415 -1.658 -19.473 1.00 84.56 92 GLU A CA 1
ATOM 760 C C . GLU A 1 92 ? 7.439 -1.716 -18.333 1.00 84.56 92 GLU A C 1
ATOM 762 O O . GLU A 1 92 ? 7.488 -2.704 -17.600 1.00 84.56 92 GLU A O 1
ATOM 767 N N . LEU A 1 93 ? 8.263 -0.678 -18.170 1.00 86.38 93 LEU A N 1
ATOM 768 C CA . LEU A 1 93 ? 9.248 -0.615 -17.095 1.00 86.38 93 LEU A CA 1
ATOM 769 C C . LEU A 1 93 ? 8.645 -0.149 -15.766 1.00 86.38 93 LEU A C 1
ATOM 771 O O . LEU A 1 93 ? 9.265 -0.376 -14.724 1.00 86.38 93 LEU A O 1
ATOM 775 N N . THR A 1 94 ? 7.475 0.490 -15.793 1.00 86.94 94 THR A N 1
ATOM 776 C CA . THR A 1 94 ? 6.826 1.108 -14.624 1.00 86.94 94 THR A CA 1
ATOM 777 C C . THR A 1 94 ? 5.446 0.522 -14.331 1.00 86.94 94 THR A C 1
ATOM 779 O O . THR A 1 94 ? 4.959 0.678 -13.213 1.00 86.94 94 THR A O 1
ATOM 782 N N . VAL A 1 95 ? 4.850 -0.213 -15.279 1.00 87.06 95 VAL A N 1
ATOM 783 C CA . VAL A 1 95 ? 3.586 -0.941 -15.090 1.00 87.06 95 VAL A CA 1
ATOM 784 C C . VAL A 1 95 ? 3.705 -2.045 -14.048 1.00 87.06 95 VAL A C 1
ATOM 786 O O . VAL A 1 95 ? 4.642 -2.836 -14.098 1.00 87.06 95 VAL A O 1
ATOM 789 N N . PHE A 1 96 ? 2.717 -2.186 -13.168 1.00 87.44 96 PHE A N 1
ATOM 790 C CA . PHE A 1 96 ? 2.623 -3.313 -12.244 1.00 87.44 96 PHE A CA 1
ATOM 791 C C . PHE A 1 96 ? 1.197 -3.819 -12.067 1.00 87.44 96 PHE A C 1
ATOM 793 O O . PHE A 1 96 ? 0.235 -3.081 -12.234 1.00 87.44 96 PHE A O 1
ATOM 800 N N . ASN A 1 97 ? 1.051 -5.091 -11.690 1.00 88.62 97 ASN A N 1
ATOM 801 C CA . ASN A 1 97 ? -0.262 -5.660 -11.408 1.00 88.62 97 ASN A CA 1
ATOM 802 C C . ASN A 1 97 ? -0.741 -5.235 -10.009 1.00 88.62 97 ASN A C 1
ATOM 804 O O . ASN A 1 97 ? -0.501 -5.930 -9.019 1.00 88.62 97 ASN A O 1
ATOM 808 N N . PHE A 1 98 ? -1.362 -4.056 -9.928 1.00 91.62 98 PHE A N 1
ATOM 809 C CA . PHE A 1 98 ? -1.878 -3.512 -8.672 1.00 91.62 98 PHE A CA 1
ATOM 810 C C . PHE A 1 98 ? -2.987 -4.375 -8.075 1.00 91.62 98 PHE A C 1
ATOM 812 O O . PHE A 1 98 ? -2.950 -4.623 -6.874 1.00 91.62 98 PHE A O 1
ATOM 819 N N . GLU A 1 99 ? -3.908 -4.875 -8.901 1.00 91.12 99 GLU A N 1
ATOM 820 C CA . GLU A 1 99 ? -5.037 -5.696 -8.446 1.00 91.12 99 GLU A CA 1
ATOM 821 C C . GLU A 1 99 ? -4.560 -6.969 -7.747 1.00 91.12 99 GLU A C 1
ATOM 823 O O . GLU A 1 99 ? -4.967 -7.253 -6.626 1.00 91.12 99 GLU A O 1
ATOM 828 N N . GLU A 1 100 ? -3.612 -7.695 -8.346 1.00 92.00 100 GLU A N 1
ATOM 829 C CA . GLU A 1 100 ? -3.069 -8.915 -7.737 1.00 92.00 100 GLU A CA 1
ATOM 830 C C . GLU A 1 100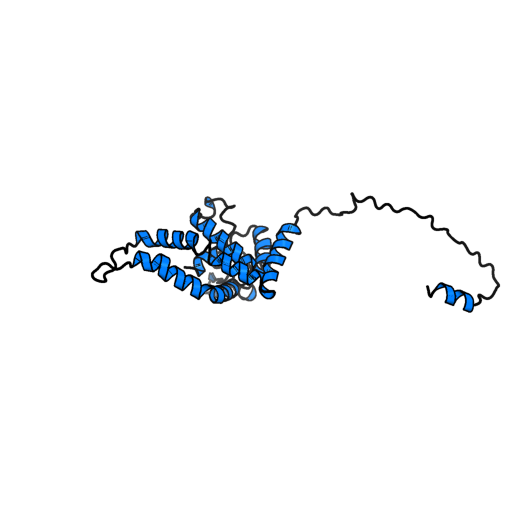 ? -2.371 -8.629 -6.401 1.00 92.00 100 GLU A C 1
ATOM 832 O O . GLU A 1 100 ? -2.546 -9.361 -5.425 1.00 92.00 100 GLU A O 1
ATOM 837 N N . MET A 1 101 ? -1.600 -7.541 -6.326 1.00 94.12 101 MET A N 1
ATOM 838 C CA . MET A 1 101 ? -0.953 -7.142 -5.079 1.00 94.12 101 MET A CA 1
ATOM 839 C C . MET A 1 101 ? -1.979 -6.728 -4.018 1.00 94.12 101 MET A C 1
ATOM 841 O O . MET A 1 101 ? -1.847 -7.113 -2.853 1.00 94.12 101 MET A O 1
ATOM 845 N N . PHE A 1 102 ? -2.999 -5.966 -4.416 1.00 95.44 102 PHE A N 1
ATOM 846 C CA . PHE A 1 102 ? -4.090 -5.553 -3.547 1.00 95.44 102 PHE A CA 1
ATOM 847 C C . PHE A 1 102 ? -4.844 -6.766 -3.004 1.00 95.44 102 PHE A C 1
ATOM 849 O O . PHE A 1 102 ? -5.025 -6.851 -1.793 1.00 95.44 102 PHE A O 1
ATOM 856 N N . ASP A 1 103 ? -5.210 -7.723 -3.854 1.00 95.50 103 ASP A N 1
ATOM 857 C CA . ASP A 1 103 ? -5.933 -8.933 -3.463 1.00 95.50 103 ASP A CA 1
ATOM 858 C C . ASP A 1 103 ? -5.140 -9.750 -2.440 1.00 95.50 103 ASP A C 1
ATOM 860 O O . ASP A 1 103 ? -5.678 -10.153 -1.406 1.00 95.50 103 ASP A O 1
ATOM 864 N N . ILE A 1 104 ? -3.837 -9.941 -2.669 1.00 95.06 104 ILE A N 1
ATOM 865 C CA . ILE A 1 104 ? -2.958 -10.642 -1.722 1.00 95.06 104 ILE A CA 1
ATOM 866 C C . ILE A 1 104 ? -2.919 -9.909 -0.376 1.00 95.06 104 ILE A C 1
ATOM 868 O O . ILE A 1 104 ? -3.052 -10.534 0.678 1.00 95.06 104 ILE A O 1
ATOM 872 N N . ILE A 1 105 ? -2.747 -8.588 -0.392 1.00 95.44 105 ILE A N 1
ATOM 873 C CA . ILE A 1 105 ? -2.702 -7.774 0.826 1.00 95.44 105 ILE A CA 1
ATOM 874 C C . ILE A 1 105 ? -4.048 -7.814 1.552 1.00 95.44 105 ILE A C 1
ATOM 876 O O . ILE A 1 105 ? -4.083 -8.029 2.766 1.00 95.44 105 ILE A O 1
ATOM 880 N N . TRP A 1 106 ? -5.151 -7.669 0.823 1.00 96.25 106 TRP A N 1
ATOM 881 C CA . TRP A 1 106 ? -6.506 -7.718 1.353 1.00 96.25 106 TRP A CA 1
ATOM 882 C C . TRP A 1 106 ? -6.795 -9.059 2.026 1.00 96.25 106 TRP A C 1
ATOM 884 O O . TRP A 1 106 ? -7.298 -9.074 3.148 1.00 96.25 106 TRP A O 1
ATOM 894 N N . LEU A 1 107 ? -6.383 -10.175 1.421 1.00 96.44 107 LEU A N 1
ATOM 895 C CA . LEU A 1 107 ? -6.489 -11.503 2.032 1.00 96.44 107 LEU A CA 1
ATOM 896 C C . LEU A 1 107 ? -5.709 -11.616 3.351 1.00 96.44 107 LEU A C 1
ATOM 898 O O . LEU A 1 107 ? -6.108 -12.364 4.240 1.00 96.44 107 LEU A O 1
ATOM 902 N N . MET A 1 108 ? -4.605 -10.882 3.501 1.00 94.75 108 MET A N 1
ATOM 903 C CA . MET A 1 108 ? -3.773 -10.929 4.707 1.00 94.75 108 MET A CA 1
ATOM 904 C C . MET A 1 108 ? -4.242 -10.004 5.827 1.00 94.75 108 MET A C 1
ATOM 906 O O . MET A 1 108 ? -4.020 -10.320 7.000 1.00 94.75 108 MET A O 1
ATOM 910 N N . LEU A 1 109 ? -4.829 -8.849 5.495 1.00 95.25 109 LEU A N 1
ATOM 911 C CA . LEU A 1 109 ? -5.163 -7.824 6.489 1.00 95.25 109 LEU A CA 1
ATOM 912 C C . LEU A 1 109 ? -6.649 -7.482 6.607 1.00 95.25 109 LEU A C 1
ATOM 914 O O . LEU A 1 109 ? -7.015 -6.841 7.592 1.00 95.25 109 LEU A O 1
ATOM 918 N N . GLY A 1 110 ? -7.488 -7.896 5.656 1.00 95.81 110 GLY A N 1
ATOM 919 C CA . GLY A 1 110 ? -8.890 -7.484 5.550 1.00 95.81 110 GLY A CA 1
ATOM 920 C C . GLY A 1 110 ? -9.662 -7.684 6.850 1.00 95.81 110 GLY A C 1
ATOM 921 O O . GLY A 1 110 ? -10.232 -6.731 7.374 1.00 95.81 110 GLY A O 1
ATOM 922 N N . ASP A 1 111 ? -9.572 -8.872 7.449 1.00 96.56 111 ASP A N 1
ATOM 923 C CA . ASP A 1 111 ? -10.234 -9.176 8.725 1.00 96.56 111 ASP A CA 1
ATOM 924 C C . ASP A 1 111 ? -9.772 -8.269 9.875 1.00 96.56 111 ASP A C 1
ATOM 926 O O . ASP A 1 111 ? -10.579 -7.863 10.712 1.00 96.56 111 ASP A O 1
ATOM 930 N N . ASN A 1 112 ? -8.477 -7.943 9.933 1.00 96.06 112 ASN A N 1
ATOM 931 C CA . ASN A 1 112 ? -7.928 -7.082 10.983 1.00 96.06 112 ASN A CA 1
ATOM 932 C C . ASN A 1 112 ? -8.371 -5.631 10.790 1.00 96.06 112 ASN A C 1
ATOM 934 O O . ASN A 1 112 ? -8.703 -4.963 11.769 1.00 96.06 112 ASN A O 1
ATOM 938 N N . LEU A 1 113 ? -8.415 -5.154 9.542 1.00 96.44 113 LEU A N 1
ATOM 939 C CA . LEU A 1 113 ? -8.948 -3.832 9.225 1.00 96.44 113 LEU A CA 1
ATOM 940 C C . LEU A 1 113 ? -10.429 -3.740 9.565 1.00 96.44 113 LEU A C 1
ATOM 942 O O . LEU A 1 113 ? -10.814 -2.785 10.223 1.00 96.44 113 LEU A O 1
ATOM 946 N N . ILE A 1 114 ? -11.239 -4.725 9.166 1.00 96.75 114 ILE A N 1
ATOM 947 C CA . ILE A 1 114 ? -12.685 -4.733 9.422 1.00 96.75 114 ILE A CA 1
ATOM 948 C C . ILE A 1 114 ? -12.951 -4.685 10.926 1.00 96.75 114 ILE A C 1
ATOM 950 O O . ILE A 1 114 ? -13.653 -3.790 11.389 1.00 96.75 114 ILE A O 1
ATOM 954 N N . LYS A 1 115 ? -12.325 -5.578 11.703 1.00 97.06 115 LYS A N 1
ATOM 955 C CA . LYS A 1 115 ? -12.489 -5.610 13.166 1.00 97.06 115 LYS A CA 1
ATOM 956 C C . LYS A 1 115 ? -12.018 -4.318 13.825 1.00 97.06 115 LYS A C 1
ATOM 958 O O . LYS A 1 115 ? -12.679 -3.796 14.716 1.00 97.06 115 LYS A O 1
ATOM 963 N N . SER A 1 116 ? -10.873 -3.788 13.395 1.00 96.94 116 SER A N 1
ATOM 964 C CA . SER A 1 116 ? -10.353 -2.536 13.944 1.00 96.94 116 SER A CA 1
ATOM 965 C C . SER A 1 116 ? -11.259 -1.353 13.605 1.00 96.94 116 SER A C 1
ATOM 967 O O . SER A 1 116 ? -11.528 -0.529 14.476 1.00 96.94 116 SER A O 1
ATOM 969 N N . PHE A 1 117 ? -11.766 -1.283 12.377 1.00 96.00 117 PHE A N 1
ATOM 970 C CA . PHE A 1 117 ? -12.680 -0.236 11.932 1.00 96.00 117 PHE A CA 1
ATOM 971 C C . PHE A 1 117 ? -14.002 -0.280 12.703 1.00 96.00 117 PHE A C 1
ATOM 973 O O . PHE A 1 117 ? -14.479 0.749 13.178 1.00 96.00 117 PHE A O 1
ATOM 980 N N . GLU A 1 118 ? -14.563 -1.475 12.887 1.00 95.50 118 GLU A N 1
ATOM 981 C CA . GLU A 1 118 ? -15.794 -1.679 13.650 1.00 95.50 118 GLU A CA 1
ATOM 982 C C . GLU A 1 118 ? -15.655 -1.149 15.082 1.00 95.50 118 GLU A C 1
ATOM 984 O O . GLU A 1 118 ? -16.506 -0.400 15.554 1.00 95.50 118 GLU A O 1
ATOM 989 N N . VAL A 1 119 ? -14.545 -1.453 15.755 1.00 95.06 119 VAL A N 1
ATOM 990 C CA . VAL A 1 119 ? -14.317 -1.011 17.138 1.00 95.06 119 VAL A CA 1
ATOM 991 C C . VAL A 1 119 ? -14.019 0.487 17.223 1.00 95.06 119 VAL A C 1
ATOM 993 O O . VAL A 1 119 ? -14.589 1.184 18.057 1.00 95.06 119 VAL A O 1
ATOM 996 N N . ASN A 1 120 ? -13.120 0.994 16.379 1.00 94.81 120 ASN A N 1
ATOM 997 C CA . ASN A 1 120 ? -12.507 2.312 16.578 1.00 94.81 120 ASN A CA 1
ATOM 998 C C . ASN A 1 120 ? -13.161 3.436 15.774 1.00 94.81 120 ASN A C 1
ATOM 1000 O O . ASN A 1 120 ? -12.947 4.604 16.082 1.00 94.81 120 ASN A O 1
ATOM 1004 N N . VAL A 1 121 ? -13.950 3.099 14.753 1.00 94.12 121 VAL A N 1
ATOM 1005 C CA . VAL A 1 121 ? -14.709 4.070 13.959 1.00 94.12 121 VAL A CA 1
ATOM 1006 C C . VAL A 1 121 ? -16.195 3.867 14.203 1.00 94.12 121 VAL A C 1
ATOM 1008 O O . VAL A 1 121 ? -16.857 4.778 14.697 1.00 94.12 121 VAL A O 1
ATOM 1011 N N . CYS A 1 122 ? -16.728 2.671 13.929 1.00 92.81 122 CYS A N 1
ATOM 1012 C CA . CYS A 1 122 ? -18.162 2.419 14.089 1.00 92.81 122 CYS A CA 1
ATOM 1013 C C . CYS A 1 122 ? -18.601 2.469 15.557 1.00 92.81 122 CYS A C 1
ATOM 1015 O O . CYS A 1 122 ? -19.634 3.068 15.841 1.00 92.81 122 CYS A O 1
ATOM 1017 N N . GLY A 1 123 ? -17.810 1.923 16.484 1.00 91.56 123 GLY A N 1
ATOM 1018 C CA . GLY A 1 123 ? -18.103 1.967 17.919 1.00 91.56 123 GLY A CA 1
ATOM 1019 C C . GLY A 1 123 ? -18.230 3.389 18.471 1.00 91.56 123 GLY A C 1
ATOM 1020 O O . GLY A 1 123 ? -19.031 3.620 19.369 1.00 91.56 123 GLY A O 1
ATOM 1021 N N . ILE A 1 124 ? -17.499 4.349 17.891 1.00 91.19 124 ILE A N 1
ATOM 1022 C CA . ILE A 1 124 ? -17.569 5.768 18.266 1.00 91.19 124 ILE A CA 1
ATOM 1023 C C . ILE A 1 124 ? -18.700 6.478 17.515 1.00 91.19 124 ILE A C 1
ATOM 1025 O O . ILE A 1 124 ? -19.464 7.227 18.118 1.00 91.19 124 ILE A O 1
ATOM 1029 N N . LEU A 1 125 ? -18.829 6.256 16.202 1.00 91.31 125 LEU A N 1
ATOM 1030 C CA . LEU A 1 125 ? -19.850 6.901 15.364 1.00 91.31 125 LEU A CA 1
ATOM 1031 C C . LEU A 1 125 ? -21.275 6.488 15.726 1.00 91.31 125 LEU A C 1
ATOM 1033 O O . LEU A 1 125 ? -22.198 7.280 15.556 1.00 91.31 125 LEU A O 1
ATOM 1037 N N . PHE A 1 126 ? -21.458 5.248 16.166 1.00 90.19 126 PHE A N 1
ATOM 1038 C CA . PHE A 1 126 ? -22.762 4.662 16.451 1.00 90.19 126 PHE A CA 1
ATOM 1039 C C . PHE A 1 126 ? -22.908 4.297 17.929 1.00 90.19 126 PHE A C 1
ATOM 1041 O O . PHE A 1 126 ? -23.632 3.360 18.263 1.00 90.19 126 PHE A O 1
ATOM 1048 N N . GLU A 1 127 ? -22.233 5.036 18.814 1.00 89.88 127 GLU A N 1
ATOM 1049 C CA . GLU A 1 127 ? -22.378 4.862 20.256 1.00 89.88 127 GLU A CA 1
ATOM 1050 C C . GLU A 1 127 ? -23.847 5.076 20.652 1.00 89.88 127 GLU A C 1
ATOM 1052 O O . GLU A 1 127 ? -24.470 6.108 20.360 1.00 89.88 127 GLU A O 1
ATOM 1057 N N . LEU A 1 128 ? -24.417 4.047 21.275 1.00 88.50 128 LEU A N 1
ATOM 1058 C CA . LEU A 1 128 ? -25.826 4.007 21.632 1.00 88.50 128 LEU A CA 1
ATOM 1059 C C . LEU A 1 128 ? -26.053 4.750 22.947 1.00 88.50 128 LEU A C 1
ATOM 1061 O O . LEU A 1 128 ? -25.327 4.550 23.919 1.00 88.50 128 LEU A O 1
ATOM 1065 N N . ASP A 1 129 ? -27.097 5.571 22.996 1.00 85.69 129 ASP A N 1
ATOM 1066 C CA . ASP A 1 129 ? -27.589 6.110 24.258 1.00 85.69 129 ASP A CA 1
ATOM 1067 C C . ASP A 1 129 ? -28.308 5.039 25.101 1.00 85.69 129 ASP A C 1
ATOM 1069 O O . ASP A 1 129 ? -28.477 3.882 24.703 1.00 85.69 129 ASP A O 1
ATOM 1073 N N . GLY A 1 130 ? -28.788 5.436 26.284 1.00 82.94 130 GLY A N 1
ATOM 1074 C CA . GLY A 1 130 ? -29.548 4.558 27.180 1.00 82.94 130 GLY A CA 1
ATOM 1075 C C . GLY A 1 130 ? -30.854 3.996 26.595 1.00 82.94 130 GLY A C 1
ATOM 1076 O O . GLY A 1 130 ? -31.439 3.104 27.205 1.00 82.94 130 GLY A O 1
ATOM 1077 N N . ASN A 1 131 ? -31.302 4.477 25.430 1.00 86.12 131 ASN A N 1
ATOM 1078 C CA . ASN A 1 131 ? -32.480 3.991 24.712 1.00 86.12 131 ASN A CA 1
ATOM 1079 C C . ASN A 1 131 ? -32.118 3.121 23.494 1.00 86.12 131 ASN A C 1
ATOM 1081 O O . ASN A 1 131 ? -33.016 2.688 22.771 1.00 86.12 131 ASN A O 1
ATOM 1085 N N . GLY A 1 132 ? -30.830 2.855 23.255 1.00 82.56 132 GLY A N 1
ATOM 1086 C CA . GLY A 1 132 ? -30.368 2.073 22.111 1.00 82.56 132 GLY A CA 1
ATOM 1087 C C . GLY A 1 132 ? -30.367 2.851 20.792 1.00 82.56 132 GLY A C 1
ATOM 1088 O O . GLY A 1 132 ? -30.386 2.229 19.730 1.00 82.56 132 GLY A O 1
ATOM 1089 N N . ILE A 1 133 ? -30.373 4.187 20.835 1.00 82.75 133 ILE A N 1
ATOM 1090 C CA . ILE A 1 133 ? -30.341 5.046 19.646 1.00 82.75 133 ILE A CA 1
ATOM 1091 C C . ILE A 1 133 ? -28.918 5.597 19.470 1.00 82.75 133 ILE A C 1
ATOM 1093 O O . ILE A 1 133 ? -28.342 6.090 20.442 1.00 82.75 133 ILE A O 1
ATOM 1097 N N . PRO A 1 134 ? -28.338 5.559 18.253 1.00 83.19 134 PRO A N 1
ATOM 1098 C CA . PRO A 1 134 ? -27.061 6.210 17.979 1.00 83.19 134 PRO A CA 1
ATOM 1099 C C . PRO A 1 134 ? -27.127 7.700 18.318 1.00 83.19 134 PRO A C 1
ATOM 1101 O O . PRO A 1 134 ? -27.903 8.447 17.720 1.00 83.19 134 PRO A O 1
ATOM 1104 N N . SER A 1 135 ? -26.319 8.131 19.281 1.00 84.12 135 SER A N 1
ATOM 1105 C CA . SER A 1 135 ? -26.367 9.497 19.822 1.00 84.12 135 SER A CA 1
ATOM 1106 C C . SER A 1 135 ? -25.214 10.377 19.339 1.00 84.12 135 SER A C 1
ATOM 1108 O O . SER A 1 135 ? -25.296 11.605 19.379 1.00 84.12 135 SER A O 1
ATOM 1110 N N . THR A 1 136 ? -24.153 9.752 18.833 1.00 83.56 136 THR A N 1
ATOM 1111 C CA . THR A 1 136 ? -22.897 10.401 18.439 1.00 83.56 136 THR A CA 1
ATOM 1112 C C . THR A 1 136 ? -22.739 10.571 16.928 1.00 83.56 136 THR A C 1
ATOM 1114 O O . THR A 1 136 ? -21.823 11.274 16.488 1.00 83.56 136 THR A O 1
ATOM 1117 N N . PHE A 1 137 ? -23.628 9.980 16.119 1.00 88.00 137 PHE A N 1
ATOM 1118 C CA . PHE A 1 137 ? -23.496 10.000 14.665 1.00 88.00 137 PHE A CA 1
ATOM 1119 C C . PHE A 1 137 ? -23.627 11.418 14.104 1.00 88.00 137 PHE A C 1
ATOM 1121 O O . PHE A 1 137 ? -24.680 12.055 14.182 1.00 88.00 137 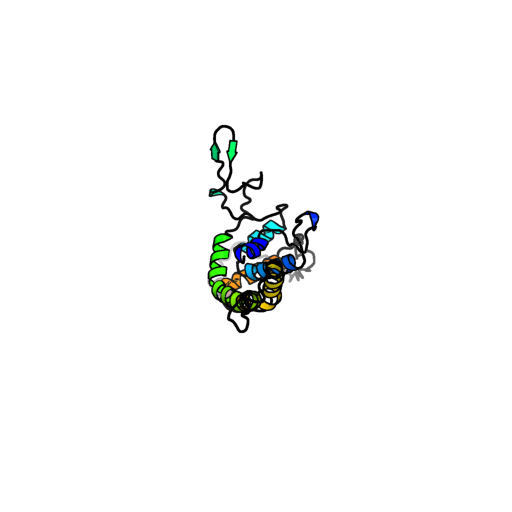PHE A O 1
ATOM 1128 N N . ARG A 1 138 ? -22.554 11.890 13.468 1.00 87.00 138 ARG A N 1
ATOM 1129 C CA . ARG A 1 138 ? -22.529 13.119 12.674 1.00 87.00 138 ARG A CA 1
ATOM 1130 C C . ARG A 1 138 ? -21.667 12.888 11.448 1.00 87.00 138 ARG A C 1
ATOM 1132 O O . ARG A 1 138 ? -20.549 12.396 11.571 1.00 87.00 138 ARG A O 1
ATOM 1139 N N . GLN A 1 139 ? -22.168 13.273 10.277 1.00 88.50 139 GLN A N 1
ATOM 1140 C CA . GLN A 1 139 ? -21.445 13.081 9.017 1.00 88.50 139 GLN A CA 1
ATOM 1141 C C . GLN A 1 139 ? -20.077 13.781 9.024 1.00 88.50 139 GLN A C 1
ATOM 1143 O O . GLN A 1 139 ? -19.097 13.213 8.558 1.00 88.50 139 GLN A O 1
ATOM 1148 N N . GLU A 1 140 ? -19.999 14.972 9.621 1.00 91.06 140 GLU A N 1
ATOM 1149 C CA . GLU A 1 140 ? -18.762 15.753 9.778 1.00 91.06 140 GLU A CA 1
ATOM 1150 C C . GLU A 1 140 ? -17.671 15.044 10.601 1.00 91.06 140 GLU A C 1
ATOM 1152 O O . GLU A 1 140 ? -16.499 15.388 10.485 1.00 91.06 140 GLU A O 1
ATOM 1157 N N . ASN A 1 141 ? -18.032 14.029 11.393 1.00 89.00 141 ASN A N 1
ATOM 1158 C CA . ASN A 1 141 ? -17.087 13.264 12.205 1.00 89.00 141 ASN A CA 1
ATOM 1159 C C . ASN A 1 141 ? -16.487 12.062 11.464 1.00 89.00 141 ASN A C 1
ATOM 1161 O O . ASN A 1 141 ? -15.548 11.462 11.983 1.00 89.00 141 ASN A O 1
ATOM 1165 N N . ILE A 1 142 ? -17.009 11.688 10.288 1.00 90.06 142 ILE A N 1
ATOM 1166 C CA . ILE A 1 142 ? -16.565 10.483 9.573 1.00 90.06 142 ILE A CA 1
ATOM 1167 C C . ILE A 1 142 ? -15.092 10.613 9.180 1.00 90.06 142 ILE A C 1
ATOM 1169 O O . ILE A 1 142 ? -14.286 9.802 9.629 1.00 90.06 142 ILE A O 1
ATOM 1173 N N . ASP A 1 143 ? -14.729 11.641 8.410 1.00 88.94 143 ASP A N 1
ATOM 1174 C CA . ASP A 1 143 ? -13.356 11.789 7.912 1.00 88.94 143 ASP A CA 1
ATOM 1175 C C . ASP A 1 143 ? -12.331 11.950 9.053 1.00 88.94 143 ASP A C 1
ATOM 1177 O O . ASP A 1 143 ? -11.353 11.198 9.069 1.00 88.94 143 ASP A O 1
ATOM 1181 N N . PRO A 1 144 ? -12.556 12.804 10.079 1.00 89.81 144 PRO A N 1
ATOM 1182 C CA . PRO A 1 144 ? -11.638 12.899 11.215 1.00 89.81 144 PRO A CA 1
ATOM 1183 C C . PRO A 1 144 ? -11.446 11.577 11.969 1.00 89.81 144 PRO A C 1
ATOM 1185 O O . PRO A 1 144 ? -10.329 11.259 12.377 1.00 89.81 144 PRO A O 1
ATOM 1188 N N . LEU A 1 145 ? -12.512 10.789 12.163 1.00 92.44 145 LEU A N 1
ATOM 1189 C CA . LEU A 1 145 ? -12.414 9.496 12.849 1.00 92.44 145 LEU A CA 1
ATOM 1190 C C . LEU A 1 145 ? -11.700 8.449 12.000 1.00 92.44 145 LEU A C 1
ATOM 1192 O O . LEU A 1 145 ? -10.921 7.667 12.538 1.00 92.44 145 LEU A O 1
ATOM 1196 N N . VAL A 1 146 ? -11.935 8.441 10.689 1.00 92.12 146 VAL A N 1
ATOM 1197 C CA . VAL A 1 146 ? -11.250 7.549 9.749 1.00 92.12 146 VAL A CA 1
ATOM 1198 C C . VAL A 1 146 ? -9.757 7.862 9.699 1.00 92.12 146 VAL A C 1
ATOM 1200 O O . VAL A 1 146 ? -8.950 6.943 9.842 1.00 92.12 146 VAL A O 1
ATOM 1203 N N . ASN A 1 147 ? -9.381 9.135 9.554 1.00 90.06 147 ASN A N 1
ATOM 1204 C CA . ASN A 1 147 ? -7.978 9.554 9.515 1.00 90.06 147 ASN A CA 1
ATOM 1205 C C . ASN A 1 147 ? -7.280 9.228 10.838 1.00 90.06 147 ASN A C 1
ATOM 1207 O O . ASN A 1 147 ? -6.193 8.644 10.844 1.00 90.06 147 ASN A O 1
ATOM 1211 N N . LYS A 1 148 ? -7.947 9.503 11.966 1.00 91.69 148 LYS A N 1
ATOM 1212 C CA . LYS A 1 148 ? -7.449 9.131 13.291 1.00 91.69 148 LYS A CA 1
ATOM 1213 C C . LYS A 1 148 ? -7.277 7.620 13.433 1.00 91.69 148 LYS A C 1
ATOM 1215 O O . LYS A 1 148 ? -6.223 7.180 13.870 1.00 91.69 148 LYS A O 1
ATOM 1220 N N . TRP A 1 149 ? -8.266 6.818 13.039 1.00 95.00 149 TRP A N 1
ATOM 1221 C CA . TRP A 1 149 ? -8.175 5.354 13.063 1.00 95.00 149 TRP A CA 1
ATOM 1222 C C . TRP A 1 149 ? -7.016 4.839 12.210 1.00 95.00 149 TRP A C 1
ATOM 1224 O O . TRP A 1 149 ? -6.286 3.935 12.625 1.00 95.00 149 TRP A O 1
ATOM 1234 N N . TRP A 1 150 ? -6.823 5.423 11.028 1.00 94.12 150 TRP A N 1
ATOM 1235 C CA . TRP A 1 150 ? -5.705 5.057 10.179 1.00 94.12 150 TRP A CA 1
ATOM 1236 C C . TRP A 1 150 ? -4.375 5.324 10.882 1.00 94.12 150 TRP A C 1
ATOM 1238 O O . TRP A 1 150 ? -3.532 4.431 10.970 1.00 94.12 150 TRP A O 1
ATOM 1248 N N . TYR A 1 151 ? -4.196 6.532 11.414 1.00 91.31 151 TYR A N 1
ATOM 1249 C CA . TYR A 1 151 ? -2.968 6.924 12.091 1.00 91.31 151 TYR A CA 1
ATOM 1250 C C . TYR A 1 151 ? -2.719 6.106 13.364 1.00 91.31 151 TYR A C 1
ATOM 1252 O O . TYR A 1 151 ? -1.673 5.473 13.483 1.00 91.31 151 TYR A O 1
ATOM 1260 N N . ASP A 1 152 ? -3.688 6.079 14.279 1.00 93.44 152 ASP A N 1
ATOM 1261 C CA . ASP A 1 152 ? -3.537 5.508 15.619 1.00 93.44 152 ASP A CA 1
ATOM 1262 C C . ASP A 1 152 ? -3.472 3.980 15.612 1.00 93.44 152 ASP A C 1
ATOM 1264 O O . ASP A 1 152 ? -2.849 3.415 16.514 1.00 93.44 152 ASP A O 1
ATOM 1268 N N . ASN A 1 153 ? -4.067 3.314 14.609 1.00 95.06 153 ASN A N 1
ATOM 1269 C CA . ASN A 1 153 ? -4.217 1.856 14.607 1.00 95.06 153 ASN A CA 1
ATOM 1270 C C . ASN A 1 153 ? -3.639 1.194 13.350 1.00 95.06 153 ASN A C 1
ATOM 1272 O O . ASN A 1 153 ? -2.883 0.223 13.442 1.00 95.06 153 ASN A O 1
ATOM 1276 N N . VAL A 1 154 ? -4.005 1.665 12.153 1.00 95.12 154 VAL A N 1
ATOM 1277 C CA . VAL A 1 154 ? -3.604 0.991 10.906 1.00 95.12 154 VAL A CA 1
ATOM 1278 C C . VAL A 1 154 ? -2.099 1.139 10.671 1.00 95.12 154 VAL A C 1
ATOM 1280 O O . VAL A 1 154 ? -1.400 0.136 10.503 1.00 95.12 154 VAL A O 1
ATOM 1283 N N . SER A 1 155 ? -1.594 2.371 10.708 1.00 93.38 155 SER A N 1
ATOM 1284 C CA . SER A 1 155 ? -0.194 2.719 10.435 1.00 93.38 155 SER A CA 1
ATOM 1285 C C . SER A 1 155 ? 0.778 2.310 11.542 1.00 93.38 155 SER A C 1
ATOM 1287 O O . SER A 1 155 ? 1.941 2.012 11.261 1.00 93.38 155 SER A O 1
ATOM 1289 N N . THR A 1 156 ? 0.330 2.310 12.794 1.00 93.69 156 THR A N 1
ATOM 1290 C CA . THR A 1 156 ? 1.151 2.086 14.000 1.00 93.69 156 THR A CA 1
ATOM 1291 C C . THR A 1 156 ? 1.145 0.635 14.468 1.00 93.69 156 THR A C 1
ATOM 1293 O O . THR A 1 156 ? 2.153 0.172 15.004 1.00 93.69 156 THR A O 1
ATOM 1296 N N . GLU A 1 157 ? 0.053 -0.099 14.243 1.00 95.31 157 GLU A N 1
ATOM 1297 C CA . GLU A 1 157 ? -0.123 -1.453 14.764 1.00 95.31 157 GLU A CA 1
ATOM 1298 C C . GLU A 1 157 ? -0.380 -2.477 13.655 1.00 95.31 157 GLU A C 1
ATOM 1300 O O . GLU A 1 157 ? 0.413 -3.407 13.489 1.00 95.31 157 GLU A O 1
ATOM 1305 N N . ILE A 1 158 ? -1.449 -2.325 12.865 1.00 96.25 158 ILE A N 1
ATOM 1306 C CA . ILE A 1 158 ? -1.899 -3.369 11.924 1.00 96.25 158 ILE A CA 1
ATOM 1307 C C . ILE A 1 158 ? -0.860 -3.615 10.826 1.00 96.25 158 ILE A C 1
ATOM 1309 O O . ILE A 1 158 ? -0.406 -4.751 10.648 1.00 96.25 158 ILE A O 1
ATOM 1313 N N . ILE A 1 159 ? -0.458 -2.563 10.106 1.00 96.12 159 ILE A N 1
ATOM 1314 C CA . ILE A 1 159 ? 0.539 -2.658 9.033 1.00 96.12 159 ILE A CA 1
ATOM 1315 C C . ILE A 1 159 ? 1.897 -3.112 9.593 1.00 96.12 159 ILE A C 1
ATOM 1317 O O . ILE A 1 159 ? 2.447 -4.083 9.065 1.00 96.12 159 ILE A O 1
ATOM 1321 N N . PRO A 1 160 ? 2.450 -2.508 10.666 1.00 96.19 160 PRO A N 1
ATOM 1322 C CA . PRO A 1 160 ? 3.717 -2.961 11.240 1.00 96.19 160 PRO A CA 1
ATOM 1323 C C . PRO A 1 160 ? 3.711 -4.425 11.693 1.00 96.19 160 PRO A C 1
ATOM 1325 O O . PRO A 1 160 ? 4.684 -5.144 11.444 1.00 96.19 160 PRO A O 1
ATOM 1328 N N . ASN A 1 161 ? 2.618 -4.901 12.295 1.00 96.25 161 ASN A N 1
ATOM 1329 C CA . ASN A 1 161 ? 2.482 -6.299 12.702 1.00 96.25 161 ASN A CA 1
ATOM 1330 C C . ASN A 1 161 ? 2.452 -7.247 11.501 1.00 96.25 161 ASN A C 1
ATOM 1332 O O . ASN A 1 161 ? 3.074 -8.313 11.550 1.00 96.25 161 ASN A O 1
ATOM 1336 N N . LEU A 1 162 ? 1.771 -6.871 10.415 1.00 95.62 162 LEU A N 1
ATOM 1337 C CA . LEU A 1 162 ? 1.801 -7.643 9.175 1.00 95.62 162 LEU A CA 1
ATOM 1338 C C . LEU A 1 162 ? 3.211 -7.663 8.576 1.00 95.62 162 LEU A C 1
ATOM 1340 O O . LEU A 1 162 ? 3.733 -8.741 8.309 1.00 95.62 162 LEU A O 1
ATOM 1344 N N . ILE A 1 163 ? 3.871 -6.509 8.449 1.00 96.38 163 ILE A N 1
ATOM 1345 C CA . ILE A 1 163 ? 5.246 -6.413 7.931 1.00 96.38 163 ILE A CA 1
ATOM 1346 C C . ILE A 1 163 ? 6.197 -7.314 8.722 1.00 96.38 163 ILE A C 1
ATOM 1348 O O . ILE A 1 163 ? 7.017 -8.009 8.123 1.00 96.38 163 ILE A O 1
ATOM 1352 N N . LYS A 1 164 ? 6.089 -7.343 10.056 1.00 95.56 164 LYS A N 1
ATOM 1353 C CA . LYS A 1 164 ? 6.908 -8.225 10.896 1.00 95.56 164 LYS A CA 1
ATOM 1354 C C . LYS A 1 164 ? 6.727 -9.697 10.511 1.00 95.56 164 LYS A C 1
ATOM 1356 O O . LYS A 1 164 ? 7.719 -10.386 10.294 1.00 95.56 164 LYS A O 1
ATOM 1361 N N . LYS A 1 165 ? 5.479 -10.150 10.346 1.00 94.88 165 LYS A N 1
ATOM 1362 C CA . LYS A 1 165 ? 5.165 -11.520 9.901 1.00 94.88 165 LYS A CA 1
ATOM 1363 C C . LYS A 1 165 ? 5.683 -11.804 8.487 1.00 94.88 165 LYS A C 1
ATOM 1365 O O . LYS A 1 165 ? 6.207 -12.882 8.231 1.00 94.88 165 LYS A O 1
ATOM 1370 N N . LEU A 1 166 ? 5.562 -10.841 7.572 1.00 94.62 166 LEU A N 1
ATOM 1371 C CA . LEU A 1 166 ? 6.015 -10.986 6.186 1.00 94.62 166 LEU A CA 1
ATOM 1372 C C . LEU A 1 166 ? 7.544 -11.048 6.074 1.00 94.62 166 LEU A C 1
ATOM 1374 O O . LEU A 1 166 ? 8.058 -11.810 5.263 1.00 94.62 166 LEU A O 1
ATOM 1378 N N . LYS A 1 167 ? 8.283 -10.331 6.926 1.00 93.81 167 LYS A N 1
ATOM 1379 C CA . LYS A 1 167 ? 9.751 -10.432 7.003 1.00 93.81 167 LYS A CA 1
ATOM 1380 C C . LYS A 1 167 ? 10.240 -11.804 7.466 1.00 93.81 167 LYS A C 1
ATOM 1382 O O . LYS A 1 167 ? 11.302 -12.249 7.044 1.00 93.81 167 LYS A O 1
ATOM 1387 N N . GLU A 1 168 ? 9.477 -12.476 8.323 1.00 93.62 168 GLU A N 1
ATOM 1388 C CA . GLU A 1 168 ? 9.782 -13.839 8.774 1.00 93.62 168 GLU A CA 1
ATOM 1389 C C . GLU A 1 168 ? 9.442 -14.894 7.704 1.00 93.62 168 GLU A C 1
ATOM 1391 O O . GLU A 1 168 ? 9.959 -16.011 7.745 1.00 93.62 168 GLU A O 1
ATOM 1396 N N . ASN A 1 169 ? 8.612 -14.547 6.715 1.00 94.00 169 ASN A N 1
ATOM 1397 C CA . ASN A 1 169 ? 8.235 -15.433 5.622 1.00 94.00 169 ASN A CA 1
ATOM 1398 C C . ASN A 1 169 ? 9.238 -15.332 4.449 1.00 94.00 169 ASN A C 1
ATOM 1400 O O . ASN A 1 169 ? 9.368 -14.259 3.857 1.00 94.00 169 ASN A O 1
ATOM 1404 N N . PRO A 1 170 ? 9.898 -16.430 4.028 1.00 89.81 170 PRO A N 1
ATOM 1405 C CA . PRO A 1 170 ? 10.890 -16.388 2.949 1.00 89.81 170 PRO A CA 1
ATOM 1406 C C . PRO A 1 170 ? 10.374 -15.836 1.613 1.00 89.81 170 PRO A C 1
ATOM 1408 O O . PRO A 1 170 ? 11.128 -15.167 0.908 1.00 89.81 170 PRO A O 1
ATOM 1411 N N . LEU A 1 171 ? 9.106 -16.096 1.267 1.00 90.50 171 LEU A N 1
ATOM 1412 C CA . LEU A 1 171 ? 8.505 -15.653 0.006 1.00 90.50 171 LEU A CA 1
ATOM 1413 C C . LEU A 1 171 ? 8.362 -14.132 -0.047 1.00 90.50 171 LEU A C 1
ATOM 1415 O O . LEU A 1 171 ? 8.575 -13.534 -1.093 1.00 90.50 171 LEU A O 1
ATOM 1419 N N . PHE A 1 172 ? 8.020 -13.512 1.078 1.00 91.69 172 PHE A N 1
ATOM 1420 C CA . PHE A 1 172 ? 7.787 -12.071 1.174 1.00 91.69 172 PHE A CA 1
ATOM 1421 C C . PHE A 1 172 ? 9.050 -11.298 1.548 1.00 91.69 172 PHE A C 1
ATOM 1423 O O . PHE A 1 172 ? 9.253 -10.171 1.094 1.00 91.69 172 PHE A O 1
ATOM 1430 N N . ASN A 1 173 ? 9.959 -11.922 2.301 1.00 92.94 173 ASN A N 1
ATOM 1431 C CA . ASN A 1 173 ? 11.229 -11.312 2.671 1.00 92.94 173 ASN A CA 1
ATOM 1432 C C . ASN A 1 173 ? 12.084 -10.926 1.449 1.00 92.94 173 ASN A C 1
ATOM 1434 O O . ASN A 1 173 ? 12.854 -9.968 1.506 1.00 92.94 173 ASN A O 1
ATOM 1438 N N . ILE A 1 174 ? 11.912 -11.618 0.316 1.00 94.75 174 ILE A N 1
ATOM 1439 C CA . ILE A 1 174 ? 12.602 -11.272 -0.931 1.00 94.75 174 ILE A CA 1
ATOM 1440 C C . ILE A 1 174 ? 12.278 -9.855 -1.416 1.00 94.75 174 ILE A C 1
ATOM 1442 O O . ILE A 1 174 ? 13.156 -9.199 -1.969 1.00 94.75 174 ILE A O 1
ATOM 1446 N N . GLY A 1 175 ? 11.063 -9.353 -1.167 1.00 95.06 175 GLY A N 1
ATOM 1447 C CA . GLY A 1 175 ? 10.692 -7.980 -1.499 1.00 95.06 175 GLY A CA 1
ATOM 1448 C C . GLY A 1 175 ? 11.585 -6.976 -0.784 1.00 95.06 175 GLY A C 1
ATOM 1449 O O . GLY A 1 175 ? 12.219 -6.150 -1.437 1.00 95.06 175 GLY A O 1
ATOM 1450 N N . PHE A 1 176 ? 11.732 -7.123 0.535 1.00 94.25 176 PHE A N 1
ATOM 1451 C CA . PHE A 1 176 ? 12.590 -6.249 1.337 1.00 94.25 176 PHE A CA 1
ATOM 1452 C C . PHE A 1 176 ? 14.064 -6.344 0.934 1.00 94.25 176 PHE A C 1
ATOM 1454 O O . PHE A 1 176 ? 14.745 -5.326 0.893 1.00 94.25 176 PHE A O 1
ATOM 1461 N N . LEU A 1 177 ? 14.554 -7.538 0.581 1.00 94.00 177 LEU A N 1
ATOM 1462 C CA . LEU A 1 177 ? 15.920 -7.697 0.073 1.00 94.00 177 LEU A CA 1
ATOM 1463 C C . LEU A 1 177 ? 16.129 -6.954 -1.252 1.00 94.00 177 LEU A C 1
ATOM 1465 O O . LEU A 1 177 ? 17.166 -6.324 -1.444 1.00 94.00 177 LEU A O 1
ATOM 1469 N N . VAL A 1 178 ? 15.156 -7.021 -2.164 1.00 94.81 178 VAL A N 1
ATOM 1470 C CA . VAL A 1 178 ? 15.207 -6.296 -3.440 1.00 94.81 178 VAL A CA 1
ATOM 1471 C C . VAL A 1 178 ? 15.175 -4.785 -3.210 1.00 94.81 178 VAL A C 1
ATOM 1473 O O . VAL A 1 178 ? 15.978 -4.082 -3.816 1.00 94.81 178 VAL A O 1
ATOM 1476 N N . ASP A 1 179 ? 14.321 -4.292 -2.312 1.00 94.31 179 ASP A N 1
ATOM 1477 C CA . ASP A 1 179 ? 14.274 -2.877 -1.914 1.00 94.31 179 ASP A CA 1
ATOM 1478 C C . ASP A 1 179 ? 15.635 -2.395 -1.377 1.00 94.31 179 ASP A C 1
ATOM 1480 O O . ASP A 1 179 ? 16.213 -1.446 -1.905 1.00 94.31 179 ASP A O 1
ATOM 1484 N N . ASP A 1 180 ? 16.218 -3.131 -0.423 1.00 92.38 180 ASP A N 1
ATOM 1485 C CA . ASP A 1 180 ? 17.546 -2.850 0.141 1.00 92.38 180 ASP A CA 1
ATOM 1486 C C . ASP A 1 180 ? 18.645 -2.819 -0.941 1.00 92.38 180 ASP A C 1
ATOM 1488 O O . ASP A 1 180 ? 19.533 -1.960 -0.924 1.00 92.38 180 ASP A O 1
ATOM 1492 N N . ILE A 1 181 ? 18.612 -3.753 -1.899 1.00 92.00 181 ILE A N 1
ATOM 1493 C CA . ILE A 1 181 ? 19.559 -3.784 -3.023 1.00 92.00 181 ILE A CA 1
ATOM 1494 C C . ILE A 1 181 ? 19.376 -2.546 -3.902 1.00 92.00 181 ILE A C 1
ATOM 1496 O O . ILE A 1 181 ? 20.368 -1.903 -4.248 1.00 92.00 181 ILE A O 1
ATOM 1500 N N . LEU A 1 182 ? 18.142 -2.193 -4.260 1.00 90.75 182 LEU A N 1
ATOM 1501 C CA . LEU A 1 182 ? 17.855 -1.038 -5.111 1.00 90.75 182 LEU A CA 1
ATOM 1502 C C . LEU A 1 182 ? 18.247 0.283 -4.436 1.00 90.75 182 LEU A C 1
ATOM 1504 O O . LEU A 1 182 ? 18.766 1.170 -5.113 1.00 90.75 182 LEU A O 1
ATOM 1508 N N . GLU A 1 183 ? 18.069 0.419 -3.122 1.00 86.94 183 GLU A N 1
ATOM 1509 C CA . GLU A 1 183 ? 18.499 1.606 -2.373 1.00 86.94 183 GLU A CA 1
ATOM 1510 C C . GLU A 1 183 ? 20.032 1.710 -2.276 1.00 86.94 183 GLU A C 1
ATOM 1512 O O . GLU A 1 183 ? 20.597 2.796 -2.417 1.00 86.94 183 GLU A O 1
ATOM 1517 N N . ARG A 1 184 ? 20.737 0.589 -2.068 1.00 82.56 184 ARG A N 1
ATOM 1518 C CA . ARG A 1 184 ? 22.190 0.591 -1.795 1.00 82.56 184 ARG A CA 1
ATOM 1519 C C . ARG A 1 184 ? 23.066 0.505 -3.043 1.00 82.56 184 ARG A C 1
ATOM 1521 O O . ARG A 1 184 ? 24.153 1.091 -3.076 1.00 82.56 184 ARG A O 1
ATOM 1528 N N . MET A 1 185 ? 22.637 -0.274 -4.033 1.00 71.75 185 MET A N 1
ATOM 1529 C CA . MET A 1 185 ? 23.441 -0.644 -5.204 1.00 71.75 185 MET A CA 1
ATOM 1530 C C . MET A 1 185 ? 23.149 0.235 -6.418 1.00 71.75 185 MET A C 1
ATOM 1532 O O . MET A 1 185 ? 24.031 0.412 -7.258 1.00 71.75 185 MET A O 1
ATOM 1536 N N . TYR A 1 186 ? 21.953 0.821 -6.507 1.00 65.75 186 TYR A N 1
ATOM 1537 C CA . TYR A 1 186 ? 21.603 1.721 -7.600 1.00 65.75 186 TYR A CA 1
ATOM 1538 C C . TYR A 1 186 ? 22.134 3.132 -7.320 1.00 65.75 186 TYR A C 1
ATOM 1540 O O . TYR A 1 186 ? 21.437 3.999 -6.796 1.00 65.75 186 TYR A O 1
ATOM 1548 N N . LYS A 1 187 ? 23.407 3.359 -7.651 1.00 64.88 187 LYS A N 1
ATOM 1549 C CA . LYS A 1 187 ? 24.022 4.692 -7.659 1.00 64.88 187 LYS A CA 1
ATOM 1550 C C . LYS A 1 187 ? 24.050 5.194 -9.100 1.00 64.88 187 LYS A C 1
ATOM 1552 O O . LYS A 1 187 ? 24.661 4.554 -9.945 1.00 64.88 187 LYS A O 1
ATOM 1557 N N . GLU A 1 188 ? 23.455 6.353 -9.380 1.00 56.78 188 GLU A N 1
ATOM 1558 C CA . GLU A 1 188 ? 23.523 6.979 -10.719 1.00 56.78 188 GLU A CA 1
ATOM 1559 C C . GLU A 1 188 ? 24.973 7.211 -11.178 1.00 56.78 188 GLU A C 1
ATOM 1561 O O . GLU A 1 188 ? 25.283 7.170 -12.363 1.00 56.78 188 GLU A O 1
ATOM 1566 N N . ASN A 1 189 ? 25.884 7.369 -10.214 1.00 55.19 189 ASN A N 1
ATOM 1567 C CA . ASN A 1 189 ? 27.302 7.617 -10.431 1.00 55.19 189 ASN A CA 1
ATOM 1568 C C . ASN A 1 189 ? 28.168 6.486 -9.854 1.00 55.19 189 ASN A C 1
ATOM 1570 O O . ASN A 1 189 ? 29.010 6.723 -8.984 1.00 55.19 189 ASN A O 1
ATOM 1574 N N . ILE A 1 190 ? 27.970 5.239 -10.302 1.00 59.97 190 ILE A N 1
ATOM 1575 C CA . ILE A 1 190 ? 28.963 4.184 -10.044 1.00 59.97 190 ILE A CA 1
ATOM 1576 C C . ILE A 1 190 ? 30.261 4.605 -10.754 1.00 59.97 190 ILE A C 1
ATOM 1578 O O . ILE A 1 190 ? 30.247 4.822 -11.971 1.00 59.97 190 ILE A O 1
ATOM 1582 N N . PRO A 1 191 ? 31.395 4.744 -10.042 1.00 58.47 191 PRO A N 1
ATOM 1583 C CA . PRO A 1 191 ? 32.658 5.025 -10.702 1.00 58.47 191 PRO A CA 1
ATOM 1584 C C . PRO A 1 191 ? 32.933 3.918 -11.723 1.00 58.47 191 PRO A C 1
ATOM 1586 O O . PRO A 1 191 ? 32.860 2.738 -11.389 1.00 58.47 191 PRO A O 1
ATOM 1589 N N . LYS A 1 192 ? 33.275 4.297 -12.965 1.00 58.69 192 LYS A N 1
ATOM 1590 C CA . LYS A 1 192 ? 33.537 3.369 -14.089 1.00 58.69 192 LYS A CA 1
ATOM 1591 C C . LYS A 1 192 ? 34.538 2.249 -13.756 1.00 58.69 192 LYS A C 1
ATOM 1593 O O . LYS A 1 192 ? 34.634 1.278 -14.499 1.00 58.69 192 LYS A O 1
ATOM 1598 N N . SER A 1 193 ? 35.302 2.388 -12.672 1.00 56.78 193 SER A N 1
ATOM 1599 C CA . SER A 1 193 ? 36.171 1.356 -12.126 1.00 56.78 193 SER A CA 1
ATOM 1600 C C . SER A 1 193 ? 36.454 1.601 -10.640 1.00 56.78 193 SER A C 1
ATOM 1602 O O . SER A 1 193 ? 36.748 2.727 -10.246 1.00 56.78 193 SER A O 1
ATOM 1604 N N . TYR A 1 194 ? 36.448 0.537 -9.832 1.00 55.66 194 TYR A N 1
ATOM 1605 C CA . TYR A 1 194 ? 36.995 0.537 -8.465 1.00 55.66 194 TYR A CA 1
ATOM 1606 C C . TYR A 1 194 ? 38.535 0.437 -8.445 1.00 55.66 194 TYR A C 1
ATOM 1608 O O . TYR A 1 194 ? 39.156 0.536 -7.391 1.00 55.66 194 TYR A O 1
ATOM 1616 N N . LEU A 1 195 ? 39.168 0.222 -9.605 1.00 53.88 195 LEU A N 1
ATOM 1617 C CA . LEU A 1 195 ? 40.607 -0.039 -9.734 1.00 53.88 195 LEU A CA 1
ATOM 1618 C C . LEU A 1 195 ? 41.456 1.223 -9.931 1.00 53.88 195 LEU A C 1
ATOM 1620 O O . LEU A 1 195 ? 42.671 1.112 -10.049 1.00 53.88 195 LEU A O 1
ATOM 1624 N N . THR A 1 196 ? 40.870 2.422 -9.970 1.00 53.25 196 THR A N 1
ATOM 1625 C CA . THR A 1 196 ? 41.662 3.665 -10.027 1.00 53.25 196 THR A CA 1
ATOM 1626 C C . THR A 1 196 ? 42.295 4.029 -8.683 1.00 53.25 196 THR A C 1
ATOM 1628 O O . THR A 1 196 ? 43.228 4.826 -8.657 1.00 53.25 196 THR A O 1
ATOM 1631 N N . SER A 1 197 ? 41.834 3.434 -7.578 1.00 51.28 197 SER A N 1
ATOM 1632 C CA . SER A 1 197 ? 42.283 3.749 -6.214 1.00 51.28 197 SER A CA 1
ATOM 1633 C C . SER A 1 197 ? 42.732 2.540 -5.388 1.00 51.28 197 SER A C 1
ATOM 1635 O O . SER A 1 197 ? 43.194 2.723 -4.265 1.00 51.28 197 SER A O 1
ATOM 1637 N N . VAL A 1 198 ? 42.674 1.318 -5.931 1.00 49.25 198 VAL A N 1
ATOM 1638 C CA . VAL A 1 198 ? 43.366 0.165 -5.338 1.00 49.25 198 VAL A CA 1
ATOM 1639 C C . VAL A 1 198 ? 44.734 0.059 -6.009 1.00 49.25 198 VAL A C 1
ATOM 1641 O O . VAL A 1 198 ? 44.793 -0.323 -7.181 1.00 49.25 198 VAL A O 1
ATOM 1644 N N . PRO A 1 199 ? 45.851 0.354 -5.318 1.00 46.06 199 PRO A N 1
ATOM 1645 C CA . PRO A 1 199 ? 47.149 -0.041 -5.819 1.00 46.06 199 PRO A CA 1
ATOM 1646 C C . PRO A 1 199 ? 47.137 -1.566 -5.827 1.00 46.06 199 PRO A C 1
ATOM 1648 O O . PRO A 1 199 ? 47.242 -2.208 -4.781 1.00 46.06 199 PRO A O 1
ATOM 1651 N N . LEU A 1 200 ? 46.987 -2.170 -7.004 1.00 49.84 200 LEU A N 1
ATOM 1652 C CA . LEU A 1 200 ? 47.421 -3.542 -7.181 1.00 49.84 200 LEU A CA 1
ATOM 1653 C C . LEU A 1 200 ? 48.924 -3.512 -6.909 1.00 49.84 200 LEU A C 1
ATOM 1655 O O . LEU A 1 200 ? 49.714 -3.146 -7.780 1.00 49.84 200 LEU A O 1
ATOM 1659 N N . VAL A 1 201 ? 49.328 -3.869 -5.687 1.00 49.56 201 VAL A N 1
ATOM 1660 C CA . VAL A 1 201 ? 50.705 -4.263 -5.400 1.00 49.56 201 VAL A CA 1
ATOM 1661 C C . VAL A 1 201 ? 50.910 -5.574 -6.145 1.00 49.56 201 VAL A C 1
ATOM 1663 O O . VAL A 1 201 ? 50.870 -6.669 -5.588 1.00 49.56 201 VAL A O 1
ATOM 1666 N N . ILE A 1 202 ? 51.112 -5.463 -7.456 1.00 51.41 202 ILE A N 1
ATOM 1667 C CA . ILE A 1 202 ? 51.761 -6.492 -8.239 1.00 51.41 202 ILE A CA 1
ATOM 1668 C C . ILE A 1 202 ? 53.199 -6.434 -7.750 1.00 51.41 202 ILE A C 1
ATOM 1670 O O . ILE A 1 202 ? 54.049 -5.759 -8.332 1.00 51.41 202 ILE A O 1
ATOM 1674 N N . SER A 1 203 ? 53.480 -7.110 -6.634 1.00 51.34 203 SER A N 1
ATOM 1675 C CA . SER A 1 203 ? 54.848 -7.506 -6.370 1.00 51.34 203 SER A CA 1
ATOM 1676 C C . SER A 1 203 ? 55.220 -8.369 -7.570 1.00 51.34 203 SER A C 1
ATOM 1678 O O . SER A 1 203 ? 54.760 -9.499 -7.738 1.00 51.34 203 SER A O 1
ATOM 1680 N N . LYS A 1 204 ? 55.976 -7.789 -8.506 1.00 48.12 204 LYS A N 1
ATOM 1681 C CA . LYS A 1 204 ? 56.671 -8.557 -9.529 1.00 48.12 204 LYS A CA 1
ATOM 1682 C C . LYS A 1 204 ? 57.655 -9.433 -8.765 1.00 48.12 204 LYS A C 1
ATOM 1684 O O . LYS A 1 204 ? 58.825 -9.092 -8.625 1.00 48.12 204 LYS A O 1
ATOM 1689 N N . LYS A 1 205 ? 57.189 -10.573 -8.254 1.00 49.34 205 LYS A N 1
ATOM 1690 C CA . LYS A 1 205 ? 58.073 -11.690 -7.975 1.00 49.34 205 LYS A CA 1
ATOM 1691 C C . LYS A 1 205 ? 58.658 -12.026 -9.337 1.00 49.34 205 LYS A C 1
ATOM 1693 O O . LYS A 1 205 ? 57.915 -12.376 -10.255 1.00 49.34 205 LYS A O 1
ATOM 1698 N N . ALA A 1 206 ? 59.947 -11.744 -9.498 1.00 46.12 206 ALA A N 1
ATOM 1699 C CA . ALA A 1 206 ? 60.658 -11.907 -10.752 1.00 46.12 206 ALA A CA 1
ATOM 1700 C C . ALA A 1 206 ? 60.299 -13.273 -11.350 1.00 46.12 206 ALA A C 1
ATOM 1702 O O . ALA A 1 206 ? 60.598 -14.311 -10.762 1.00 46.12 206 ALA A O 1
ATOM 1703 N N . ARG A 1 207 ? 59.611 -13.280 -12.498 1.00 44.84 207 ARG A N 1
ATOM 1704 C CA . ARG A 1 207 ? 59.518 -14.493 -13.305 1.00 44.84 207 ARG A CA 1
ATOM 1705 C C . ARG A 1 207 ? 60.927 -14.760 -13.799 1.00 44.84 207 ARG A C 1
ATOM 1707 O O . ARG A 1 207 ? 61.403 -14.077 -14.701 1.00 44.84 207 ARG A O 1
ATOM 1714 N N . SER A 1 208 ? 61.590 -15.734 -13.193 1.00 45.78 208 SER A N 1
ATOM 1715 C CA . SER A 1 208 ? 62.766 -16.354 -13.778 1.00 45.78 208 SER A CA 1
ATOM 1716 C C . SER A 1 208 ? 62.341 -16.938 -15.123 1.00 45.78 208 SER A C 1
ATOM 1718 O O . SER A 1 208 ? 61.619 -17.932 -15.185 1.00 45.78 208 SER A O 1
ATOM 1720 N N . THR A 1 209 ? 62.733 -16.297 -16.217 1.00 38.56 209 THR A N 1
ATOM 1721 C CA . THR A 1 209 ? 62.632 -16.896 -17.545 1.00 38.56 209 THR A CA 1
ATOM 1722 C C . THR A 1 209 ? 63.686 -17.990 -17.636 1.00 38.56 209 THR A C 1
ATOM 1724 O O . THR A 1 209 ? 64.861 -17.707 -17.868 1.00 38.56 209 THR A O 1
ATOM 1727 N N . LEU A 1 210 ? 63.281 -19.244 -17.434 1.00 41.28 210 LEU A N 1
ATOM 1728 C CA . LEU A 1 210 ? 64.111 -20.387 -17.793 1.00 41.28 210 LEU A CA 1
ATOM 1729 C C . LEU A 1 210 ? 64.088 -20.513 -19.322 1.00 41.28 210 LEU A C 1
ATOM 1731 O O . LEU A 1 210 ? 63.123 -21.003 -19.903 1.00 41.28 210 LEU A O 1
ATOM 1735 N N . SER A 1 211 ? 65.142 -20.035 -19.979 1.00 39.34 211 SER A N 1
ATOM 1736 C CA . SER A 1 211 ? 65.362 -20.302 -21.400 1.00 39.34 211 SER A CA 1
ATOM 1737 C C . SER A 1 211 ? 66.106 -21.629 -21.535 1.00 39.34 211 SER A C 1
ATOM 1739 O O . SER A 1 211 ? 67.310 -21.720 -21.311 1.00 39.34 211 SER A O 1
ATOM 1741 N N . ILE A 1 212 ? 65.381 -22.692 -21.881 1.00 44.19 212 ILE A N 1
ATOM 1742 C CA . ILE A 1 212 ? 66.005 -23.954 -22.281 1.00 44.19 212 ILE A CA 1
ATOM 1743 C C . ILE A 1 212 ? 66.277 -23.856 -23.780 1.00 44.19 212 ILE A C 1
ATOM 1745 O O . ILE A 1 212 ? 65.368 -24.002 -24.597 1.00 44.19 212 ILE A O 1
ATOM 1749 N N . LYS A 1 213 ? 67.536 -23.616 -24.158 1.00 40.12 213 LYS A N 1
ATOM 1750 C CA . LYS A 1 213 ? 67.983 -23.884 -25.528 1.00 40.12 213 LYS A CA 1
ATOM 1751 C C . LYS A 1 213 ? 68.073 -25.396 -25.709 1.00 40.12 213 LYS A C 1
ATOM 1753 O O . LYS A 1 213 ? 69.049 -26.022 -25.307 1.00 40.12 213 LYS A O 1
ATOM 1758 N N . SER A 1 214 ? 67.045 -25.977 -26.320 1.00 42.22 214 SER A N 1
ATOM 1759 C CA . SER A 1 214 ? 67.158 -27.297 -26.930 1.00 42.22 214 SER A CA 1
ATOM 1760 C C . SER A 1 214 ? 67.878 -27.129 -28.265 1.00 42.22 214 SER A C 1
ATOM 1762 O O . SER A 1 214 ? 67.262 -26.834 -29.284 1.00 42.22 214 SER A O 1
ATOM 1764 N N . ASN A 1 215 ? 69.198 -27.300 -28.258 1.00 44.47 215 ASN A N 1
ATOM 1765 C CA . ASN A 1 215 ? 69.841 -27.820 -29.455 1.00 44.47 215 ASN A CA 1
ATOM 1766 C C . ASN A 1 215 ? 69.493 -29.311 -29.484 1.00 44.47 215 ASN A C 1
ATOM 1768 O O . ASN A 1 215 ? 69.669 -30.000 -28.475 1.00 44.47 215 ASN A O 1
ATOM 1772 N N . GLY A 1 216 ? 68.956 -29.803 -30.604 1.00 41.50 216 GLY A N 1
ATOM 1773 C CA . GLY A 1 216 ? 68.845 -31.245 -30.825 1.00 41.50 216 GLY A CA 1
ATOM 1774 C C . GLY A 1 216 ? 70.186 -31.905 -30.470 1.00 41.50 216 GLY A C 1
ATOM 1775 O O . GLY A 1 216 ? 71.241 -31.360 -30.765 1.00 41.50 216 GLY A O 1
ATOM 1776 N N . SER A 1 217 ? 70.245 -33.022 -29.760 1.00 48.12 217 SER A N 1
ATOM 1777 C CA . SER A 1 217 ? 69.295 -34.122 -29.688 1.00 48.12 217 SER A CA 1
ATOM 1778 C C . SER A 1 217 ? 69.512 -34.900 -28.388 1.00 48.12 217 SER A C 1
ATOM 1780 O O . SER A 1 217 ? 70.490 -35.634 -28.275 1.00 48.12 217 SER A O 1
ATOM 1782 N N . GLN A 1 218 ? 68.594 -34.807 -27.425 1.00 49.91 218 GLN A N 1
ATOM 1783 C CA . GLN A 1 218 ? 68.476 -35.801 -26.353 1.00 49.91 218 GLN A CA 1
ATOM 1784 C C . GLN A 1 218 ? 66.996 -36.050 -26.051 1.00 49.91 218 GLN A C 1
ATOM 1786 O O . GLN A 1 218 ? 66.229 -35.126 -25.784 1.00 49.91 218 GLN A O 1
ATOM 1791 N N . LYS A 1 219 ? 66.584 -37.320 -26.158 1.00 53.75 219 LYS A N 1
ATOM 1792 C CA . LYS A 1 219 ? 65.212 -37.784 -25.919 1.00 53.75 219 LYS A CA 1
ATOM 1793 C C . LYS A 1 219 ? 64.786 -37.440 -24.489 1.00 53.75 219 LYS A C 1
ATOM 1795 O O . LYS A 1 219 ? 65.398 -37.898 -23.528 1.00 53.75 219 LYS A O 1
ATOM 1800 N N . ILE A 1 220 ? 63.707 -36.673 -24.362 1.00 52.94 220 ILE A N 1
ATOM 1801 C CA . ILE A 1 220 ? 63.096 -36.328 -23.075 1.00 52.94 220 ILE A CA 1
ATOM 1802 C C . ILE A 1 220 ? 62.524 -37.606 -22.445 1.00 52.94 220 ILE A C 1
ATOM 1804 O O . ILE A 1 220 ? 61.651 -38.260 -23.019 1.00 52.94 220 ILE A O 1
ATOM 1808 N N . ASN A 1 221 ? 63.017 -37.971 -21.259 1.00 53.28 221 ASN A N 1
ATOM 1809 C CA . ASN A 1 221 ? 62.504 -39.106 -20.496 1.00 53.28 221 ASN A CA 1
ATOM 1810 C C . ASN A 1 221 ? 61.174 -38.714 -19.829 1.00 53.28 221 ASN A C 1
ATOM 1812 O O . ASN A 1 221 ? 61.155 -37.988 -18.833 1.00 53.28 221 ASN A O 1
ATOM 1816 N N . LYS A 1 222 ? 60.060 -39.190 -20.399 1.00 55.62 222 LYS A N 1
ATOM 1817 C CA . LYS A 1 222 ? 58.685 -38.847 -19.993 1.00 55.62 222 LYS A CA 1
ATOM 1818 C C . LYS A 1 222 ? 58.358 -39.182 -18.529 1.00 55.62 222 LYS A C 1
ATOM 1820 O O . LYS A 1 222 ? 57.470 -38.553 -17.966 1.00 55.62 222 LYS A O 1
ATOM 1825 N N . SER A 1 223 ? 59.089 -40.103 -17.892 1.00 52.72 223 SER A N 1
ATOM 1826 C CA . SER A 1 223 ? 58.838 -40.486 -16.490 1.00 52.72 223 SER A CA 1
ATOM 1827 C C . SER A 1 223 ? 59.136 -39.364 -15.485 1.00 52.72 223 SER A C 1
ATOM 1829 O O . SER A 1 223 ? 58.419 -39.227 -14.499 1.00 52.72 223 SER A O 1
ATOM 1831 N N . LYS A 1 224 ? 60.128 -38.501 -15.759 1.00 49.94 224 LYS A N 1
ATOM 1832 C CA . LYS A 1 224 ? 60.475 -37.366 -14.881 1.00 49.94 224 LYS A CA 1
ATOM 1833 C C . LYS A 1 224 ? 59.493 -36.196 -14.972 1.00 49.94 224 LYS A C 1
ATOM 1835 O O . LYS A 1 224 ? 59.397 -35.421 -14.030 1.00 49.94 224 LYS A O 1
ATOM 1840 N N . PHE A 1 225 ? 58.757 -36.071 -16.076 1.00 49.91 225 PHE A N 1
ATOM 1841 C CA . PHE A 1 225 ? 57.776 -34.993 -16.251 1.00 49.91 225 PHE A CA 1
ATOM 1842 C C . PHE A 1 225 ? 56.453 -35.269 -15.529 1.00 49.91 225 PHE A C 1
ATOM 1844 O O . PHE A 1 225 ? 55.803 -34.330 -15.080 1.00 49.91 225 PHE A O 1
ATOM 1851 N N . ALA A 1 226 ? 56.074 -36.539 -15.363 1.00 51.59 226 ALA A N 1
ATOM 1852 C CA . ALA A 1 226 ? 54.832 -36.901 -14.681 1.00 51.59 226 ALA A CA 1
ATOM 1853 C C . ALA A 1 226 ? 54.859 -36.600 -13.168 1.00 51.59 226 ALA A C 1
ATOM 1855 O O . ALA A 1 226 ? 53.827 -36.254 -12.610 1.00 51.59 226 ALA A O 1
ATOM 1856 N N . GLN A 1 227 ? 56.029 -36.652 -12.514 1.00 49.38 227 GLN A N 1
ATOM 1857 C CA . GLN A 1 227 ? 56.158 -36.360 -11.074 1.00 49.38 227 GLN A CA 1
ATOM 1858 C C . GLN A 1 227 ? 56.030 -34.870 -10.716 1.00 49.38 227 GLN A C 1
ATOM 1860 O O . GLN A 1 227 ? 55.782 -34.546 -9.561 1.00 49.38 227 GLN A O 1
ATOM 1865 N N . ILE A 1 228 ? 56.194 -33.958 -11.679 1.00 47.31 228 ILE A N 1
ATOM 1866 C CA . ILE A 1 228 ? 56.137 -32.505 -11.431 1.00 47.31 228 ILE A CA 1
ATOM 1867 C C . ILE A 1 228 ? 54.690 -31.977 -11.471 1.00 47.31 228 ILE A C 1
ATOM 1869 O O . ILE A 1 228 ? 54.413 -30.915 -10.928 1.00 47.31 228 ILE A O 1
ATOM 1873 N N . LEU A 1 229 ? 53.759 -32.713 -12.087 1.00 43.31 229 LEU A N 1
ATOM 1874 C CA . LEU A 1 229 ? 52.363 -32.294 -12.290 1.00 43.31 229 LEU A CA 1
ATOM 1875 C C . LEU A 1 229 ? 51.366 -32.893 -11.280 1.00 43.31 229 LEU A C 1
ATOM 1877 O O . LEU A 1 229 ? 50.168 -32.677 -11.433 1.00 43.31 229 LEU A O 1
ATOM 1881 N N . SER A 1 230 ? 51.828 -33.645 -10.274 1.00 45.91 230 SER A N 1
ATOM 1882 C CA . SER A 1 230 ? 50.963 -34.291 -9.270 1.00 45.91 230 SER A CA 1
ATOM 1883 C C . SER A 1 230 ? 51.152 -33.776 -7.832 1.00 45.91 230 SER A C 1
ATOM 1885 O O . SER A 1 230 ? 50.914 -34.530 -6.889 1.00 45.91 230 SER A O 1
ATOM 1887 N N . LEU A 1 231 ? 51.591 -32.529 -7.655 1.00 41.16 231 LEU A N 1
ATOM 1888 C CA . LEU A 1 231 ? 51.541 -31.775 -6.391 1.00 41.16 231 LEU A CA 1
ATOM 1889 C C . LEU A 1 231 ? 50.674 -30.532 -6.594 1.00 41.16 231 LEU A C 1
ATOM 1891 O O . LEU A 1 231 ? 50.003 -30.138 -5.619 1.00 41.16 231 LEU A O 1
#

Foldseek 3Di:
DLLVLLQLLQFPQLVPDDCVLPVPRDPLSNLSNVLSVLLCLLDQLQLQLSLVVNVDPDGGFFQDDLVLQDWDDDPNDTDRPSANPHDDGHDPRNYDNPVVSCVVVCVQQVVVCVVLCCVQPVCQQQVADPVRGRDRHDPVVRVVSVSCSCVVDVSPPRSVVSSVVLCVPPSRVVSNVSNVCCVPVDDPCDPPDPPVPDPPPPVCPDPPPPDDPDDDDDDDDVVVVVVVPPD

Sequence (231 aa):
MFYHYFSSILFRDLETVDKRMYSFSDDDLISIQSSCLRLSKTFANFNIQRKNFLASDETEMDTFHKKDDIDITVGEKSYNLARSFRTSTINELTVFNFEEMFDIIWLMLGDNLIKSFEVNVCGILFELDGNGIPSTFRQENIDPLVNKWWYDNVSTEIIPNLIKKLKENPLFNIGFLVDDILERMYKENIPKSYLTSVPLVISKKARSTLSIKSNGSQKINKSKFAQILSL

Radius of gyration: 31.03 Å; chains: 1; bounding box: 102×63×63 Å

pLDDT: mean 80.75, std 17.27, range [38.56, 97.06]

Secondary structure (DSSP, 8-state):
-HHHHHGGGGB--TTTS-TTT-TT--HHHHHHHHHHHHHHTT-HHHHHHHHHHHHSS-SB---S-GGG--EEEETTEEEEGGGTT-SSPP-TTT---HHHHHHHHHHHHHHHHHHHHIIIIIHHHT-B-TTS-B-S--GGGHHHHHHHHIIIIIIIIIHHHHHHHHHHSHHHHHHHHHHHHHHHH--TT--S-GGGSS-----------------S-----HHHHHTTS--

Organism: Streptococcus pyogenes (NCBI:txid1314)